Protein AF-A0A9N9BRK1-F1 (afdb_monomer_lite)

Radius of gyration: 41.97 Å; chains: 1; bounding box: 172×89×94 Å

InterPro domains:
  IPR018750 Protein of unknown function DUF2306, membrane [PF10067] (130-247)

Structure (mmCIF, N/CA/C/O backbone):
data_AF-A0A9N9BRK1-F1
#
_entry.id   AF-A0A9N9BRK1-F1
#
loop_
_atom_site.group_PDB
_atom_site.id
_atom_site.type_symbol
_atom_site.label_atom_id
_atom_site.label_alt_id
_atom_site.label_comp_id
_atom_site.label_asym_id
_atom_site.label_entity_id
_atom_site.label_seq_id
_atom_site.pdbx_PDB_ins_code
_atom_site.Cartn_x
_atom_site.Cartn_y
_atom_site.Cartn_z
_atom_site.occupancy
_atom_site.B_iso_or_equiv
_atom_site.auth_seq_id
_atom_site.auth_comp_id
_atom_site.auth_asym_id
_atom_site.auth_atom_id
_atom_site.pdbx_PDB_model_num
ATOM 1 N N . MET A 1 1 ? -76.036 30.691 31.143 1.00 38.94 1 MET A N 1
ATOM 2 C CA . MET A 1 1 ? -76.287 29.245 30.939 1.00 38.94 1 MET A CA 1
ATOM 3 C C . MET A 1 1 ? -75.121 28.494 31.585 1.00 38.94 1 MET A C 1
ATOM 5 O O . MET A 1 1 ? -74.011 28.651 31.108 1.00 38.94 1 MET A O 1
ATOM 9 N N . HIS A 1 2 ? -75.262 28.131 32.869 1.00 32.03 2 HIS A N 1
ATOM 10 C CA . HIS A 1 2 ? -75.402 26.749 33.398 1.00 32.03 2 HIS A CA 1
ATOM 11 C C . HIS A 1 2 ? -74.142 25.872 33.193 1.00 32.03 2 HIS A C 1
ATOM 13 O O . HIS A 1 2 ? -73.777 25.624 32.054 1.00 32.03 2 HIS A O 1
ATOM 19 N N . ASN A 1 3 ? -73.357 25.612 34.262 1.00 31.55 3 ASN A N 1
ATOM 20 C CA . ASN A 1 3 ? -73.309 24.383 35.113 1.00 31.55 3 ASN A CA 1
ATOM 21 C C . ASN A 1 3 ? -72.819 23.130 34.340 1.00 31.55 3 ASN A C 1
ATOM 23 O O . ASN A 1 3 ? -73.255 22.927 33.221 1.00 31.55 3 ASN A O 1
ATOM 27 N N . THR A 1 4 ? -71.936 22.228 34.801 1.00 36.75 4 THR A N 1
ATOM 28 C CA . THR A 1 4 ? -71.639 21.644 36.137 1.00 36.75 4 THR A CA 1
ATOM 29 C C . THR A 1 4 ? -70.351 20.782 35.999 1.00 36.75 4 THR A C 1
ATOM 31 O O . THR A 1 4 ? -70.145 20.192 34.946 1.00 36.75 4 THR A O 1
ATOM 34 N N . VAL A 1 5 ? -69.372 20.836 36.914 1.00 36.28 5 VAL A N 1
ATOM 35 C CA . VAL A 1 5 ? -69.029 19.858 37.991 1.00 36.28 5 VAL A CA 1
ATOM 36 C C . VAL A 1 5 ? -68.853 18.378 37.583 1.00 36.28 5 VAL A C 1
ATOM 38 O O . VAL A 1 5 ? -69.802 17.738 37.148 1.00 36.28 5 VAL A O 1
ATOM 41 N N . GLY A 1 6 ? -67.672 17.810 37.891 1.00 30.72 6 GLY A N 1
ATOM 42 C CA . GLY A 1 6 ? -67.404 16.362 37.930 1.00 30.72 6 GLY A CA 1
ATOM 43 C C . GLY A 1 6 ? -65.988 15.997 38.421 1.00 30.72 6 GLY A C 1
ATOM 44 O O . GLY A 1 6 ? -65.057 15.913 37.631 1.00 30.72 6 GLY A O 1
ATOM 45 N N . LYS A 1 7 ? -65.836 15.798 39.739 1.00 32.91 7 LYS A N 1
ATOM 46 C CA . LYS A 1 7 ? -64.686 15.198 40.465 1.00 32.91 7 LYS A CA 1
ATOM 47 C C . LYS A 1 7 ? -64.557 13.692 40.155 1.00 32.91 7 LYS A C 1
ATOM 49 O O . LYS A 1 7 ? -65.601 13.059 40.062 1.00 32.91 7 LYS A O 1
ATOM 54 N N . SER A 1 8 ? -63.345 13.106 40.190 1.00 30.44 8 SER A N 1
ATOM 55 C CA . SER A 1 8 ? -62.985 11.982 41.100 1.00 30.44 8 SER A CA 1
ATOM 56 C C . SER A 1 8 ? -61.553 11.418 40.893 1.00 30.44 8 SER A C 1
ATOM 58 O O . SER A 1 8 ? -61.202 11.044 39.783 1.00 30.44 8 SER A O 1
ATOM 60 N N . THR A 1 9 ? -60.792 11.383 42.003 1.00 33.59 9 THR A N 1
ATOM 61 C CA . THR A 1 9 ? -59.766 10.426 42.529 1.00 33.59 9 THR A CA 1
ATOM 62 C C . THR A 1 9 ? -58.842 9.618 41.588 1.00 33.59 9 THR A C 1
ATOM 64 O O . THR A 1 9 ? -59.292 8.946 40.673 1.00 33.59 9 THR A O 1
ATOM 67 N N . THR A 1 10 ? -57.507 9.748 41.679 1.00 29.77 10 THR A N 1
ATOM 68 C CA . THR A 1 10 ? -56.525 9.141 42.629 1.00 29.77 10 THR A CA 1
ATOM 69 C C . THR A 1 10 ? -56.418 7.617 42.541 1.00 29.77 10 THR A C 1
ATOM 71 O O . THR A 1 10 ? -57.288 6.956 43.090 1.00 29.77 10 THR A O 1
ATOM 74 N N . ILE A 1 11 ? -55.311 7.085 41.989 1.00 34.56 11 ILE A N 1
ATOM 75 C CA . ILE A 1 11 ? -54.583 5.919 42.540 1.00 34.56 11 ILE A CA 1
ATOM 76 C C . ILE A 1 11 ? -53.078 6.074 42.243 1.00 34.56 11 ILE A C 1
ATOM 78 O O . ILE A 1 11 ? -52.668 6.291 41.102 1.00 34.56 11 ILE A O 1
ATOM 82 N N . ASP A 1 12 ? -52.297 5.979 43.314 1.00 30.19 12 ASP A N 1
ATOM 83 C CA . ASP A 1 12 ? -50.838 5.944 43.417 1.00 30.19 12 ASP A CA 1
ATOM 84 C C . ASP A 1 12 ? -50.199 4.720 42.733 1.00 30.19 12 ASP A C 1
ATOM 86 O O . ASP A 1 12 ? -50.850 3.698 42.526 1.00 30.19 12 ASP A O 1
ATOM 90 N N . GLY A 1 13 ? -48.887 4.754 42.466 1.00 30.61 13 GLY A N 1
ATOM 91 C CA . GLY A 1 13 ? -48.169 3.513 42.152 1.00 30.61 13 GLY A CA 1
ATOM 92 C C . GLY A 1 13 ? -46.772 3.666 41.569 1.00 30.61 13 GLY A C 1
ATOM 93 O O . GLY A 1 13 ? -46.589 3.766 40.364 1.00 30.61 13 GLY A O 1
ATOM 94 N N . VAL A 1 14 ? -45.780 3.638 42.449 1.00 31.70 14 VAL A N 1
ATOM 95 C CA . VAL A 1 14 ? -44.341 3.744 42.199 1.00 31.70 14 VAL A CA 1
ATOM 96 C C . VAL A 1 14 ? -43.748 2.521 41.470 1.00 31.70 14 VAL A C 1
ATOM 98 O O . VAL A 1 14 ? -44.058 1.376 41.771 1.00 31.70 14 VAL A O 1
ATOM 101 N N . ASN A 1 15 ? -42.845 2.826 40.534 1.00 29.27 15 ASN A N 1
ATOM 102 C CA . ASN A 1 15 ? -41.615 2.140 40.101 1.00 29.27 15 ASN A CA 1
ATOM 103 C C . ASN A 1 15 ? -41.213 0.800 40.787 1.00 29.27 15 ASN A C 1
ATOM 105 O O . ASN A 1 15 ? -41.061 0.748 42.003 1.00 29.27 15 ASN A O 1
ATOM 109 N N . THR A 1 16 ? -40.865 -0.236 40.005 1.00 31.83 16 THR A N 1
ATOM 110 C CA . THR A 1 16 ? -39.507 -0.847 39.912 1.00 31.83 16 THR A CA 1
ATOM 111 C C . THR A 1 16 ? -39.511 -2.244 39.259 1.00 31.83 16 THR A C 1
ATOM 113 O O . THR A 1 16 ? -40.272 -3.125 39.625 1.00 31.83 16 THR A O 1
ATOM 116 N N . ASN A 1 17 ? -38.559 -2.426 38.335 1.00 28.89 17 ASN A N 1
ATOM 117 C CA . ASN A 1 17 ? -37.755 -3.620 38.037 1.00 28.89 17 ASN A 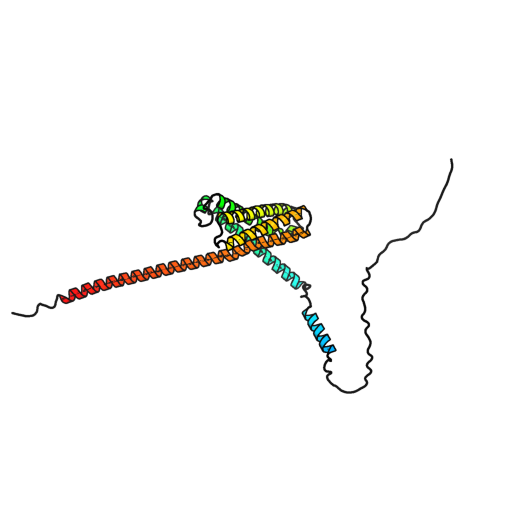CA 1
ATOM 118 C C . ASN A 1 17 ? -38.373 -5.002 37.718 1.00 28.89 17 ASN A C 1
ATOM 120 O O . ASN A 1 17 ? -39.225 -5.552 38.397 1.00 28.89 17 ASN A O 1
ATOM 124 N N . THR A 1 18 ? -37.662 -5.654 36.788 1.00 31.53 18 THR A N 1
ATOM 125 C CA . THR A 1 18 ? -37.564 -7.099 36.512 1.00 31.53 18 THR A CA 1
ATOM 126 C C . THR A 1 18 ? -38.592 -7.717 35.563 1.00 31.53 18 THR A C 1
ATOM 128 O O . THR A 1 18 ? -39.743 -7.958 35.891 1.00 31.53 18 THR A O 1
ATOM 131 N N . THR A 1 19 ? -38.118 -8.129 34.384 1.00 32.88 19 THR A N 1
ATOM 132 C CA . THR A 1 19 ? -38.540 -9.413 33.801 1.00 32.88 19 THR A CA 1
ATOM 133 C C . THR A 1 19 ? -37.433 -9.965 32.912 1.00 32.88 19 THR A C 1
ATOM 135 O O . THR A 1 19 ? -37.216 -9.599 31.759 1.00 32.88 19 THR A O 1
ATOM 138 N N . LYS A 1 20 ? -36.676 -10.843 33.563 1.00 33.84 20 LYS A N 1
ATOM 139 C CA . LYS A 1 20 ? -35.669 -11.762 33.049 1.00 33.84 20 LYS A CA 1
ATOM 140 C C . LYS A 1 20 ? -36.337 -12.656 31.994 1.00 33.84 20 LYS A C 1
ATOM 142 O O . LYS A 1 20 ? -37.367 -13.265 32.263 1.00 33.84 20 LYS A O 1
ATOM 147 N N . LYS A 1 21 ? -35.770 -12.720 30.789 1.00 36.38 21 LYS A N 1
ATOM 148 C CA . LYS A 1 21 ? -36.250 -13.593 29.710 1.00 36.38 21 LYS A CA 1
ATOM 149 C C . LYS A 1 21 ? -35.969 -15.050 30.099 1.00 36.38 21 LYS A C 1
ATOM 151 O O . LYS A 1 21 ? -34.815 -15.437 30.272 1.00 36.38 21 LYS A O 1
ATOM 156 N N . ASN A 1 22 ? -37.040 -15.818 30.275 1.00 31.86 22 ASN A N 1
ATOM 157 C CA . ASN A 1 22 ? -37.045 -17.228 30.651 1.00 31.86 22 ASN A CA 1
ATOM 158 C C . ASN A 1 22 ? -36.377 -18.094 29.572 1.00 31.86 22 ASN A C 1
ATOM 160 O O . ASN A 1 22 ? -36.975 -18.332 28.526 1.00 31.86 22 ASN A O 1
ATOM 164 N N . ASN A 1 23 ? -35.174 -18.607 29.844 1.00 33.34 23 ASN A N 1
ATOM 165 C CA . ASN A 1 23 ? -34.653 -19.791 29.163 1.00 33.34 23 ASN A CA 1
ATOM 166 C C . ASN A 1 23 ? -34.898 -20.993 30.075 1.00 33.34 23 ASN A C 1
ATOM 168 O O . ASN A 1 23 ? -34.307 -21.122 31.144 1.00 33.34 23 ASN A O 1
ATOM 172 N N . LYS A 1 24 ? -35.850 -21.821 29.652 1.00 34.81 24 LYS A N 1
ATOM 173 C CA . LYS A 1 24 ? -36.300 -23.045 30.304 1.00 34.81 24 LYS A CA 1
ATOM 174 C C . LYS A 1 24 ? -35.177 -24.082 30.219 1.00 34.81 24 LYS A C 1
ATOM 176 O O . LYS A 1 24 ? -34.999 -24.718 29.186 1.00 34.81 24 LYS A O 1
ATOM 181 N N . THR A 1 25 ? -34.399 -24.213 31.287 1.00 34.84 25 THR A N 1
ATOM 182 C CA . THR A 1 25 ? -33.432 -25.299 31.465 1.00 34.84 25 THR A CA 1
ATOM 183 C C . THR A 1 25 ? -34.207 -26.610 31.575 1.00 34.84 25 THR A C 1
ATOM 185 O O . THR A 1 25 ? -34.995 -26.799 32.501 1.00 34.84 25 THR A O 1
ATOM 188 N N . ILE A 1 26 ? -34.036 -27.497 30.599 1.00 39.06 26 ILE A N 1
ATOM 189 C CA . ILE A 1 26 ? -34.521 -28.875 30.669 1.00 39.06 26 ILE A CA 1
ATOM 190 C C . ILE A 1 26 ? -33.573 -29.609 31.623 1.00 39.06 26 ILE A C 1
ATOM 192 O O . ILE A 1 26 ? -32.420 -29.848 31.277 1.00 39.06 26 ILE A O 1
ATOM 196 N N . ASN A 1 27 ? -34.036 -29.915 32.835 1.00 31.30 27 ASN A N 1
ATOM 197 C CA . ASN A 1 27 ? -33.345 -30.846 33.727 1.00 31.30 27 ASN A CA 1
ATOM 198 C C . ASN A 1 27 ? -33.443 -32.255 33.123 1.00 31.30 27 ASN A C 1
ATOM 200 O O . ASN A 1 27 ? -34.567 -32.711 32.892 1.00 31.30 27 ASN A O 1
ATOM 204 N N . PRO A 1 28 ? -32.335 -32.982 32.904 1.00 43.09 28 PRO A N 1
ATOM 205 C CA . PRO A 1 28 ? -32.431 -34.412 32.690 1.00 43.09 28 PRO A CA 1
ATOM 206 C C . PRO A 1 28 ? -32.835 -35.064 34.018 1.00 43.09 28 PRO A C 1
ATOM 208 O O . PRO A 1 28 ? -32.213 -34.862 35.061 1.00 43.09 28 PRO A O 1
ATOM 211 N N . ILE A 1 29 ? -33.933 -35.812 33.971 1.00 37.03 29 ILE A N 1
ATOM 212 C CA . ILE A 1 29 ? -34.412 -36.676 35.046 1.00 37.03 29 ILE A CA 1
ATOM 213 C C . ILE A 1 29 ? -33.310 -37.707 35.316 1.00 37.03 29 ILE A C 1
ATOM 215 O O . ILE A 1 29 ? -33.079 -38.599 34.504 1.00 37.03 29 ILE A O 1
ATOM 219 N N . ILE A 1 30 ? -32.610 -37.575 36.444 1.00 42.03 30 ILE A N 1
ATOM 220 C CA . ILE A 1 30 ? -31.707 -38.615 36.939 1.00 42.03 30 ILE A CA 1
ATOM 221 C C . ILE A 1 30 ? -32.595 -39.740 37.473 1.00 42.03 30 ILE A C 1
ATOM 223 O O . ILE A 1 30 ? -33.157 -39.639 38.565 1.00 42.03 30 ILE A O 1
ATOM 227 N N . ALA A 1 31 ? -32.749 -40.805 36.688 1.00 40.09 31 ALA A N 1
ATOM 228 C CA . ALA A 1 31 ? -33.297 -42.061 37.174 1.00 40.09 31 ALA A CA 1
ATOM 229 C C . ALA A 1 31 ? -32.342 -42.617 38.244 1.00 40.09 31 ALA A C 1
ATOM 231 O O . ALA A 1 31 ? -31.230 -43.043 37.937 1.00 40.09 31 ALA A O 1
ATOM 232 N N . ARG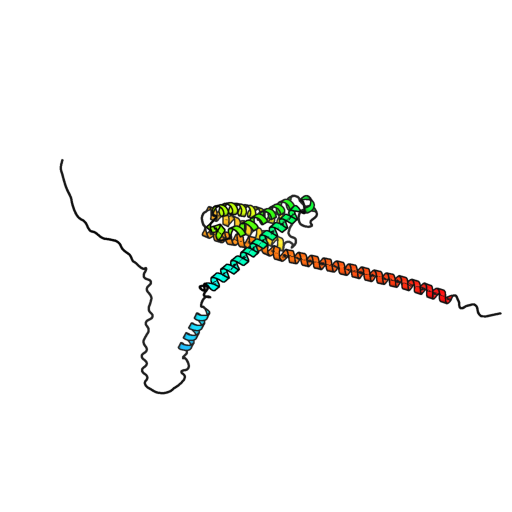 A 1 32 ? -32.754 -42.574 39.518 1.00 37.88 32 ARG A N 1
ATOM 233 C CA . ARG A 1 32 ? -32.070 -43.299 40.595 1.00 37.88 32 ARG A CA 1
ATOM 234 C C . ARG A 1 32 ? -32.284 -44.792 40.365 1.00 37.88 32 ARG A C 1
ATOM 236 O O . ARG A 1 32 ? -33.362 -45.306 40.646 1.00 37.88 32 ARG A O 1
ATOM 243 N N . VAL A 1 33 ? -31.262 -45.480 39.869 1.00 42.47 33 VAL A N 1
ATOM 244 C CA . VAL A 1 33 ? -31.182 -46.938 39.969 1.00 42.47 33 VAL A CA 1
ATOM 245 C C . VAL A 1 33 ? -30.725 -47.245 41.392 1.00 42.47 33 VAL A C 1
ATOM 247 O O . VAL A 1 33 ? -29.593 -46.943 41.763 1.00 42.47 33 VAL A O 1
ATOM 250 N N . ASN A 1 34 ? -31.638 -47.766 42.209 1.00 39.94 34 ASN A N 1
ATOM 251 C CA . ASN A 1 34 ? -31.328 -48.263 43.543 1.00 39.94 34 ASN A CA 1
ATOM 252 C C . ASN A 1 34 ? -30.706 -49.656 43.371 1.00 39.94 34 ASN A C 1
ATOM 254 O O . ASN A 1 34 ? -31.398 -50.578 42.944 1.00 39.94 34 ASN A O 1
ATOM 258 N N . VAL A 1 35 ? -29.403 -49.792 43.622 1.00 46.22 35 VAL A N 1
ATOM 259 C CA . VAL A 1 35 ? -28.729 -51.096 43.671 1.00 46.22 35 VAL A CA 1
ATOM 260 C C . VAL A 1 35 ? -28.397 -51.364 45.127 1.00 46.22 35 VAL A C 1
ATOM 262 O O . VAL A 1 35 ? -27.433 -50.821 45.664 1.00 46.22 35 VAL A O 1
ATOM 265 N N . ASP A 1 36 ? -29.227 -52.176 45.769 1.00 44.00 36 ASP A N 1
ATOM 266 C CA . ASP A 1 36 ? -28.898 -52.763 47.059 1.00 44.00 36 ASP A CA 1
ATOM 267 C C . ASP A 1 36 ? -27.792 -53.797 46.825 1.00 44.00 36 ASP A C 1
ATOM 269 O O . ASP A 1 36 ? -27.966 -54.713 46.024 1.00 44.00 36 ASP A O 1
ATOM 273 N N . HIS A 1 37 ? -26.656 -53.677 47.512 1.00 45.97 37 HIS A N 1
ATOM 274 C CA . HIS A 1 37 ? -25.751 -54.813 47.663 1.00 45.97 37 HIS A CA 1
ATOM 275 C C . HIS A 1 37 ? -24.987 -54.750 48.982 1.00 45.97 37 HIS A C 1
ATOM 277 O O . HIS A 1 37 ? -24.055 -53.971 49.179 1.00 45.97 37 HIS A O 1
ATOM 283 N N . SER A 1 38 ? -25.394 -55.630 49.889 1.00 41.56 38 SER A N 1
ATOM 284 C CA . SER A 1 38 ? -24.591 -56.100 51.006 1.00 41.56 38 SER A CA 1
ATOM 285 C C . SER A 1 38 ? -23.555 -57.129 50.528 1.00 41.56 38 SER A C 1
ATOM 287 O O . SER A 1 38 ? -23.927 -58.116 49.898 1.00 41.56 38 SER A O 1
ATOM 289 N N . LEU A 1 39 ? -22.307 -56.906 50.959 1.00 49.31 39 LEU A N 1
ATOM 290 C CA . LEU A 1 39 ? -21.191 -57.843 51.188 1.00 49.31 39 LEU A CA 1
ATOM 291 C C . LEU A 1 39 ? -20.439 -58.497 50.004 1.00 49.31 39 LEU A C 1
ATOM 293 O O . LEU A 1 39 ? -21.000 -59.224 49.194 1.00 49.31 39 LEU A O 1
ATOM 297 N N . SER A 1 40 ? -19.104 -58.394 50.136 1.00 43.00 40 SER A N 1
ATOM 298 C CA . SER A 1 40 ? -18.041 -59.331 49.724 1.00 43.00 40 SER A CA 1
ATOM 299 C C . SER A 1 40 ? -17.348 -59.118 48.370 1.00 43.00 40 SER A C 1
ATOM 301 O O . SER A 1 40 ? -17.942 -59.305 47.314 1.00 43.00 40 SER A O 1
ATOM 303 N N . GLY A 1 41 ? -16.033 -58.859 48.440 1.00 40.81 41 GLY A N 1
ATOM 304 C CA . GLY A 1 41 ? -15.061 -59.149 47.382 1.00 40.81 41 GLY A CA 1
ATOM 305 C C . GLY A 1 41 ? -14.416 -57.924 46.733 1.00 40.81 41 GLY A C 1
ATOM 306 O O . GLY A 1 41 ? -15.032 -57.267 45.900 1.00 40.81 41 GLY A O 1
ATOM 307 N N . ASP A 1 42 ? -13.144 -57.671 47.052 1.00 52.31 42 ASP A N 1
ATOM 308 C CA . ASP A 1 42 ? -12.269 -56.785 46.278 1.00 52.31 42 ASP A CA 1
ATOM 309 C C . ASP A 1 42 ? -12.033 -57.388 44.883 1.00 52.31 42 ASP A C 1
ATOM 311 O O . ASP A 1 42 ? -11.132 -58.202 44.670 1.00 52.31 42 ASP A O 1
ATOM 315 N N . VAL A 1 43 ? -12.868 -57.002 43.919 1.00 54.47 43 VAL A N 1
ATOM 316 C CA . VAL A 1 43 ? -12.660 -57.255 42.490 1.00 54.47 43 VAL A CA 1
ATOM 317 C C . VAL A 1 43 ? -12.483 -55.895 41.820 1.00 54.47 43 VAL A C 1
ATOM 319 O O . VAL A 1 43 ? -13.382 -55.058 41.936 1.00 54.47 43 VAL A O 1
ATOM 322 N N . PRO A 1 44 ? -11.370 -55.626 41.112 1.00 51.72 44 PRO A N 1
ATOM 323 C CA . PRO A 1 44 ? -11.257 -54.401 40.337 1.00 51.72 44 PRO A CA 1
ATOM 324 C C . PRO A 1 44 ? -12.295 -54.473 39.215 1.00 51.72 44 PRO A C 1
ATOM 326 O O . PRO A 1 44 ? -12.151 -55.240 38.263 1.00 51.72 44 PRO A O 1
ATOM 329 N N . SER A 1 45 ? -13.385 -53.718 39.359 1.00 62.34 45 SER A N 1
ATOM 330 C CA . SER A 1 45 ? -14.442 -53.644 38.359 1.00 62.34 45 SER A CA 1
ATOM 331 C C . SER A 1 45 ? -13.839 -53.135 37.054 1.00 62.34 45 SER A C 1
ATOM 333 O O . SER A 1 45 ? -13.429 -51.975 36.965 1.00 62.34 45 SER A O 1
ATOM 335 N N . THR A 1 46 ? -13.762 -54.002 36.045 1.00 62.56 46 THR A N 1
ATOM 336 C CA . THR A 1 46 ? -13.449 -53.574 34.685 1.00 62.56 46 THR A CA 1
ATOM 337 C C . THR A 1 46 ? -14.540 -52.591 34.254 1.00 62.56 46 THR A C 1
ATOM 339 O O . THR A 1 46 ? -15.727 -52.899 34.404 1.00 62.56 46 THR A O 1
ATOM 342 N N . PRO A 1 47 ? -14.180 -51.377 33.799 1.00 66.19 47 PRO A N 1
ATOM 343 C CA . PRO A 1 47 ? -15.173 -50.378 33.441 1.00 66.19 47 PRO A CA 1
ATOM 344 C C . PRO A 1 47 ? -16.059 -50.937 32.330 1.00 66.19 47 PRO A C 1
ATOM 346 O O . PRO A 1 47 ? -15.576 -51.408 31.299 1.00 66.19 47 PRO A O 1
ATOM 349 N N . ASN A 1 48 ? -17.370 -50.925 32.564 1.00 78.31 48 ASN A N 1
ATOM 350 C CA . ASN A 1 48 ? -18.330 -51.395 31.575 1.00 78.31 48 ASN A CA 1
ATOM 351 C C . ASN A 1 48 ? -18.320 -50.475 30.339 1.00 78.31 48 ASN A C 1
ATOM 353 O O . ASN A 1 48 ? -17.826 -49.346 30.377 1.00 78.31 48 ASN A O 1
ATOM 357 N N . THR A 1 49 ? -18.872 -50.950 29.222 1.00 73.69 49 THR A N 1
ATOM 358 C CA . THR A 1 49 ? -18.857 -50.236 27.931 1.00 73.69 49 THR A CA 1
ATOM 359 C C . THR A 1 49 ? -19.385 -48.802 28.039 1.00 73.69 49 THR A C 1
ATOM 361 O O . THR A 1 49 ? -18.879 -47.908 27.369 1.00 73.69 49 THR A O 1
ATOM 364 N N . PHE A 1 50 ? -20.348 -48.564 28.931 1.00 76.50 50 PHE A N 1
ATOM 365 C CA . PHE A 1 50 ? -20.893 -47.237 29.194 1.00 76.50 50 PHE A CA 1
ATOM 366 C C . PHE A 1 50 ? -19.883 -46.309 29.883 1.00 76.50 50 PHE A C 1
ATOM 368 O O . PHE A 1 50 ? -19.734 -45.162 29.472 1.00 76.50 50 PHE A O 1
ATOM 375 N N . GLN A 1 51 ? -19.141 -46.799 30.880 1.00 77.75 51 GLN A N 1
ATOM 376 C CA . GLN A 1 51 ? -18.073 -46.027 31.523 1.00 77.75 51 GLN A CA 1
ATOM 377 C C . GLN A 1 51 ? -16.930 -45.715 30.559 1.00 77.75 51 GLN A C 1
ATOM 379 O O . GLN A 1 51 ? -16.438 -44.591 30.548 1.00 77.75 51 GLN A O 1
ATOM 384 N N . LEU A 1 52 ? -16.547 -46.666 29.705 1.00 76.94 52 LEU A N 1
ATOM 385 C CA . LEU A 1 52 ? -15.548 -46.418 28.663 1.00 76.94 52 LEU A CA 1
ATOM 386 C C . LEU A 1 52 ? -16.019 -45.364 27.654 1.00 76.94 52 LEU A C 1
ATOM 388 O O . LEU A 1 52 ? -15.225 -44.534 27.221 1.00 76.94 52 LEU A O 1
ATOM 392 N N . GLN A 1 53 ? -17.307 -45.361 27.311 1.00 79.31 53 GLN A N 1
ATOM 393 C CA . GLN A 1 53 ? -17.878 -44.374 26.401 1.00 79.31 53 GLN A CA 1
ATOM 394 C C . GLN A 1 53 ? -17.978 -42.983 27.038 1.00 79.31 53 GLN A C 1
ATOM 396 O O . GLN A 1 53 ? -17.663 -42.000 26.376 1.00 79.31 53 GLN A O 1
ATOM 401 N N . LEU A 1 54 ? -18.318 -42.895 28.327 1.00 82.19 54 LEU A N 1
ATOM 402 C CA . LEU A 1 54 ? -18.338 -41.629 29.065 1.00 82.19 54 LEU A CA 1
ATOM 403 C C . LEU A 1 54 ? -16.927 -41.036 29.212 1.00 82.19 54 LEU A C 1
ATOM 405 O O . LEU A 1 54 ? -16.738 -39.840 29.013 1.00 82.19 54 LEU A O 1
ATOM 409 N N . LEU A 1 55 ? -15.931 -41.882 29.501 1.00 80.88 55 LEU A N 1
ATOM 410 C CA . LEU A 1 55 ? -14.521 -41.483 29.567 1.00 80.88 55 LEU A CA 1
ATOM 411 C C . LEU A 1 55 ? -13.998 -41.039 28.195 1.00 80.88 55 LEU A C 1
ATOM 413 O O . LEU A 1 55 ? -13.295 -40.035 28.103 1.00 80.88 55 LEU A O 1
ATOM 417 N N . ALA A 1 56 ? -14.381 -41.739 27.122 1.00 78.12 56 ALA A N 1
ATOM 418 C CA . ALA A 1 56 ? -14.045 -41.341 25.758 1.00 78.12 56 ALA A CA 1
ATOM 419 C C . ALA A 1 56 ? -14.720 -40.013 25.368 1.00 78.12 56 ALA A C 1
ATOM 421 O O . ALA A 1 56 ? -14.096 -39.176 24.717 1.00 78.12 56 ALA A O 1
ATOM 422 N N . GLU A 1 57 ? -15.970 -39.784 25.778 1.00 78.25 57 GLU A N 1
ATOM 423 C CA . GLU A 1 57 ? -16.672 -38.518 25.551 1.00 78.25 57 GLU A CA 1
ATOM 424 C C . GLU A 1 57 ? -16.048 -37.361 26.344 1.00 78.25 57 GLU A C 1
ATOM 426 O O . GLU A 1 57 ? -15.832 -36.296 25.762 1.00 78.25 57 GLU A O 1
ATOM 431 N N . GLU A 1 58 ? -15.665 -37.564 27.611 1.00 78.00 58 GLU A N 1
ATOM 432 C CA . GLU A 1 58 ? -14.922 -36.567 28.396 1.00 78.00 58 GLU A CA 1
ATOM 433 C C . GLU A 1 58 ? -13.550 -36.256 27.791 1.00 78.00 58 GLU A C 1
ATOM 435 O O . GLU A 1 58 ? -13.153 -35.089 27.741 1.00 78.00 58 GLU A O 1
ATOM 440 N N . GLU A 1 59 ? -12.825 -37.259 27.293 1.00 73.94 59 GLU A N 1
ATOM 441 C CA . GLU A 1 59 ? -11.525 -37.055 26.649 1.00 73.94 59 GLU A CA 1
ATOM 442 C C . GLU A 1 59 ? -11.673 -36.280 25.327 1.00 73.94 59 GLU A C 1
ATOM 444 O O . GLU A 1 59 ? -10.919 -35.337 25.051 1.00 73.94 59 GLU A O 1
ATOM 449 N N . ILE A 1 60 ? -12.695 -36.610 24.529 1.00 71.81 60 ILE A N 1
ATOM 450 C CA . ILE A 1 60 ? -13.035 -35.884 23.299 1.00 71.81 60 ILE A CA 1
ATOM 451 C C . ILE A 1 60 ? -13.444 -34.442 23.618 1.00 71.81 60 ILE A C 1
ATOM 453 O O . ILE A 1 60 ? -13.048 -33.521 22.893 1.00 71.81 60 ILE A O 1
ATOM 457 N N . GLU A 1 61 ? -14.208 -34.215 24.686 1.00 67.56 61 GLU A N 1
ATOM 458 C CA . GLU A 1 61 ? -14.622 -32.871 25.082 1.00 67.56 61 GLU A CA 1
ATOM 459 C C . GLU A 1 61 ? -13.452 -32.063 25.660 1.00 67.56 61 GLU A C 1
ATOM 461 O O . GLU A 1 61 ? -13.269 -30.896 25.302 1.00 67.56 61 GLU A O 1
ATOM 466 N N . HIS A 1 62 ? -12.579 -32.690 26.457 1.00 65.25 62 HIS A N 1
ATOM 467 C CA . HIS A 1 62 ? -11.342 -32.084 26.946 1.00 65.25 62 HIS A CA 1
ATOM 468 C C . HIS A 1 62 ? -10.431 -31.664 25.785 1.00 65.25 62 HIS A C 1
ATOM 470 O O . HIS A 1 62 ? -9.899 -30.547 25.797 1.00 65.25 62 HIS A O 1
ATOM 476 N N . LYS A 1 63 ? -10.295 -32.501 24.754 1.00 61.31 63 LYS A N 1
ATOM 477 C CA . LYS A 1 63 ? -9.499 -32.199 23.554 1.00 61.31 63 LYS A CA 1
ATOM 478 C C . LYS A 1 63 ? -10.128 -31.111 22.674 1.00 61.31 63 LYS A C 1
ATOM 480 O O . LYS A 1 63 ? -9.414 -30.431 21.939 1.00 61.31 63 LYS A O 1
ATOM 485 N N . LYS A 1 64 ? -11.448 -30.915 22.768 1.00 60.16 64 LYS A N 1
ATOM 486 C CA . LYS A 1 64 ? -12.197 -29.842 22.090 1.00 60.16 64 LYS A CA 1
ATOM 487 C C . LYS A 1 64 ? -12.261 -28.534 22.875 1.00 60.16 64 LYS A C 1
ATOM 489 O O . LYS A 1 64 ? -12.790 -27.561 22.332 1.00 60.16 64 LYS A O 1
ATOM 494 N N . ARG A 1 65 ? -11.737 -28.466 24.108 1.00 60.12 65 ARG A N 1
ATOM 495 C CA . ARG A 1 65 ? -11.733 -27.211 24.872 1.00 60.12 65 ARG A CA 1
ATOM 496 C C . ARG A 1 65 ? -10.966 -26.157 24.068 1.00 60.12 65 ARG A C 1
ATOM 498 O O . ARG A 1 65 ? -9.774 -26.343 23.815 1.00 60.12 65 ARG A O 1
ATOM 505 N N . PRO A 1 66 ? -11.621 -25.066 23.634 1.00 62.84 66 PRO A N 1
ATOM 506 C CA . PRO A 1 66 ? -10.931 -24.008 22.920 1.00 62.84 66 PRO A CA 1
ATOM 507 C C . PRO A 1 66 ? -9.808 -23.484 23.815 1.00 62.84 66 PRO A C 1
ATOM 509 O O . PRO A 1 66 ? -10.001 -23.334 25.023 1.00 62.84 66 PRO A O 1
ATOM 512 N N . ILE A 1 67 ? -8.635 -23.228 23.228 1.00 63.06 67 ILE A N 1
ATOM 513 C CA . ILE A 1 67 ? -7.495 -22.619 23.924 1.00 63.06 67 ILE A CA 1
ATOM 514 C C . ILE A 1 67 ? -8.032 -21.436 24.731 1.00 63.06 67 ILE A C 1
ATOM 516 O O . ILE A 1 67 ? -8.624 -20.514 24.166 1.00 63.06 67 ILE A O 1
ATOM 520 N N . ASN A 1 68 ? -7.884 -21.478 26.054 1.00 61.94 68 ASN A N 1
ATOM 521 C CA . ASN A 1 68 ? -8.463 -20.458 26.910 1.00 61.94 68 ASN A CA 1
ATOM 522 C C . ASN A 1 68 ? -7.603 -19.183 26.857 1.00 61.94 68 ASN A C 1
ATOM 524 O O . ASN A 1 68 ? -6.697 -18.979 27.664 1.00 61.94 68 ASN A O 1
ATOM 528 N N . ILE A 1 69 ? -7.891 -18.312 25.884 1.00 61.28 69 ILE A N 1
ATOM 529 C CA . ILE A 1 69 ? -7.231 -17.007 25.684 1.00 61.28 69 ILE A CA 1
ATOM 530 C C . ILE A 1 69 ? -7.570 -16.026 26.837 1.00 61.28 69 ILE A C 1
ATOM 532 O O . ILE A 1 69 ? -7.088 -14.895 26.859 1.00 61.28 69 ILE A O 1
ATOM 536 N N . SER A 1 70 ? -8.374 -16.428 27.834 1.00 65.94 70 SER A N 1
ATOM 537 C CA . SER A 1 70 ? -8.758 -15.568 28.960 1.00 65.94 70 SER A CA 1
ATOM 538 C C . SER A 1 70 ? -7.615 -15.248 29.927 1.00 65.94 70 SER A C 1
ATOM 540 O O . SER A 1 70 ? -7.800 -14.390 30.793 1.00 65.94 70 SER A O 1
ATOM 542 N N . SER A 1 71 ? -6.454 -15.912 29.831 1.00 78.88 71 SER A N 1
ATOM 543 C CA . SER A 1 71 ? -5.348 -15.604 30.738 1.00 78.88 71 SER A CA 1
ATOM 544 C C . SER A 1 71 ? -4.796 -14.195 30.441 1.00 78.88 71 SER A C 1
ATOM 546 O O . SER A 1 71 ? -4.493 -13.862 29.287 1.00 78.88 71 SER A O 1
ATOM 548 N N . PRO A 1 72 ? -4.658 -13.325 31.462 1.00 82.81 72 PRO A N 1
ATOM 549 C CA . PRO A 1 72 ? -4.189 -11.951 31.265 1.00 82.81 72 PRO A CA 1
ATOM 550 C C . PRO A 1 72 ? -2.764 -11.910 30.691 1.00 82.81 72 PRO A C 1
ATOM 552 O O . PRO A 1 72 ? -2.407 -10.973 29.973 1.00 82.81 72 PRO A O 1
ATOM 555 N N . ILE A 1 73 ? -1.977 -12.959 30.948 1.00 85.75 73 ILE A N 1
ATOM 556 C CA . ILE A 1 73 ? -0.614 -13.135 30.442 1.00 85.75 73 ILE A CA 1
ATOM 557 C C . ILE A 1 73 ? -0.628 -13.409 28.934 1.00 85.75 73 ILE A C 1
ATOM 559 O O . ILE A 1 73 ? 0.023 -12.677 28.189 1.00 85.75 73 ILE A O 1
ATOM 563 N N . ILE A 1 74 ? -1.409 -14.390 28.457 1.00 85.81 74 ILE A N 1
ATOM 564 C CA . ILE A 1 74 ? -1.499 -14.712 27.019 1.00 85.81 74 ILE A CA 1
ATOM 565 C C . ILE A 1 74 ? -1.994 -13.492 26.242 1.00 85.81 74 ILE A C 1
ATOM 567 O O . ILE A 1 74 ? -1.417 -13.133 25.217 1.00 85.81 74 ILE A O 1
ATOM 571 N N . ARG A 1 75 ? -3.009 -12.790 26.758 1.00 84.94 75 ARG A N 1
ATOM 572 C CA . ARG A 1 75 ? -3.504 -11.556 26.137 1.00 84.94 75 ARG A CA 1
ATOM 573 C C . ARG A 1 75 ? -2.419 -10.480 26.033 1.00 84.94 75 ARG A C 1
ATOM 575 O O . ARG A 1 75 ? -2.305 -9.839 24.991 1.00 84.94 75 ARG A O 1
ATOM 582 N N . SER A 1 76 ? -1.631 -10.282 27.088 1.00 85.56 76 SER A N 1
ATOM 583 C CA . SER A 1 76 ? -0.554 -9.284 27.097 1.00 85.56 76 SER A CA 1
ATOM 584 C C . SER A 1 76 ? 0.541 -9.638 26.090 1.00 85.56 76 SER A C 1
ATOM 586 O O . SER A 1 76 ? 0.941 -8.786 25.299 1.00 85.56 76 SER A O 1
ATOM 588 N N . LEU A 1 77 ? 0.951 -10.907 26.033 1.00 88.88 77 LEU A N 1
ATOM 589 C CA . LEU A 1 77 ? 1.930 -11.399 25.058 1.00 88.88 77 LEU A CA 1
ATOM 590 C C . LEU A 1 77 ? 1.437 -11.262 23.607 1.00 88.88 77 LEU A C 1
ATOM 592 O O . LEU A 1 77 ? 2.195 -10.839 22.732 1.00 88.88 77 LEU A O 1
ATOM 596 N N . LEU A 1 78 ? 0.160 -11.551 23.340 1.00 88.31 78 LEU A N 1
ATOM 597 C CA . LEU A 1 78 ? -0.443 -11.365 22.014 1.00 88.31 78 LEU A CA 1
ATOM 598 C C . LEU A 1 78 ? -0.470 -9.890 21.591 1.00 88.31 78 LEU A C 1
ATOM 600 O O . LEU A 1 78 ? -0.192 -9.570 20.438 1.00 88.31 78 LEU A O 1
ATOM 604 N N . LEU A 1 79 ? -0.767 -8.974 22.514 1.00 86.62 79 LEU A N 1
ATOM 605 C CA . LEU A 1 79 ? -0.751 -7.539 22.219 1.00 86.62 79 LEU A CA 1
ATOM 606 C C . LEU A 1 79 ? 0.669 -7.021 21.969 1.00 86.62 79 LEU A C 1
ATOM 608 O O . LEU A 1 79 ? 0.869 -6.244 21.036 1.00 86.62 79 LEU A O 1
ATOM 612 N N . ILE A 1 80 ? 1.647 -7.467 22.763 1.00 87.50 80 ILE A N 1
ATOM 613 C CA . ILE A 1 80 ? 3.059 -7.092 22.596 1.00 87.50 80 ILE A CA 1
ATOM 614 C C . ILE A 1 80 ? 3.593 -7.602 21.255 1.00 87.50 80 ILE A C 1
ATOM 616 O O . ILE A 1 80 ? 4.176 -6.829 20.498 1.00 87.50 80 ILE A O 1
ATOM 620 N N . SER A 1 81 ? 3.356 -8.875 20.928 1.00 87.69 81 SER A N 1
ATOM 621 C CA . SER A 1 81 ? 3.791 -9.458 19.651 1.00 87.69 81 SER A CA 1
ATOM 622 C C . SER A 1 81 ? 3.127 -8.779 18.450 1.00 87.69 81 SER A C 1
ATOM 624 O O . SER A 1 81 ? 3.818 -8.431 17.493 1.00 87.69 81 SER A O 1
ATOM 626 N N . ALA A 1 82 ? 1.822 -8.496 18.515 1.00 85.88 82 ALA A N 1
ATOM 627 C CA . ALA A 1 82 ? 1.122 -7.746 17.474 1.00 85.88 82 ALA A CA 1
ATOM 628 C C . ALA A 1 82 ? 1.678 -6.323 17.313 1.00 85.88 82 ALA A C 1
ATOM 630 O O . ALA A 1 82 ? 1.870 -5.862 16.189 1.00 85.88 82 ALA A O 1
ATOM 631 N N . TYR A 1 83 ? 1.969 -5.634 18.421 1.00 86.75 83 TYR A N 1
ATOM 632 C CA . TYR A 1 83 ? 2.574 -4.304 18.393 1.00 86.75 83 TYR A CA 1
ATOM 633 C C . TYR A 1 83 ? 3.969 -4.330 17.760 1.00 86.75 83 TYR A C 1
ATOM 635 O O . TYR A 1 83 ? 4.246 -3.538 16.862 1.00 86.75 83 TYR A O 1
ATOM 643 N N . PHE A 1 84 ? 4.822 -5.268 18.175 1.00 87.62 84 PHE A N 1
ATOM 644 C CA . PHE A 1 84 ? 6.172 -5.432 17.637 1.00 87.62 84 PHE A CA 1
ATOM 645 C C . PHE A 1 84 ? 6.155 -5.728 16.133 1.00 87.62 84 PHE A C 1
ATOM 647 O O . PHE A 1 84 ? 6.849 -5.067 15.359 1.00 87.62 84 PHE A O 1
ATOM 654 N N . PHE A 1 85 ? 5.290 -6.650 15.704 1.00 85.81 85 PHE A N 1
ATOM 655 C CA . PHE A 1 85 ? 5.055 -6.934 14.290 1.00 85.81 85 PHE A CA 1
ATOM 656 C C . PHE A 1 85 ? 4.630 -5.676 13.518 1.00 85.81 85 PHE A C 1
ATOM 658 O O . PHE A 1 85 ? 5.136 -5.406 12.428 1.00 85.81 85 PHE A O 1
ATOM 665 N N . TRP A 1 86 ? 3.745 -4.865 14.102 1.00 86.25 86 TRP A N 1
ATOM 666 C CA . TRP A 1 86 ? 3.283 -3.628 13.476 1.00 86.25 86 TRP A CA 1
ATOM 667 C C . TRP A 1 86 ? 4.386 -2.576 13.342 1.00 86.25 86 TRP A C 1
ATOM 669 O O . TRP A 1 86 ? 4.509 -1.952 12.288 1.00 86.25 86 TRP A O 1
ATOM 679 N N . VAL A 1 87 ? 5.228 -2.420 14.367 1.00 86.06 87 VAL A N 1
ATOM 680 C CA . VAL A 1 87 ? 6.401 -1.533 14.327 1.00 86.06 87 VAL A CA 1
ATOM 681 C C . VAL A 1 87 ? 7.368 -1.967 13.226 1.00 86.06 87 VAL A C 1
ATOM 683 O O . VAL A 1 87 ? 7.803 -1.126 12.441 1.00 86.06 87 VAL A O 1
ATOM 686 N N . ILE A 1 88 ? 7.650 -3.267 13.108 1.00 85.94 88 ILE A N 1
ATOM 687 C CA . ILE A 1 88 ? 8.508 -3.798 12.040 1.00 85.94 88 ILE A CA 1
ATOM 688 C C . ILE A 1 88 ? 7.942 -3.459 10.660 1.00 85.94 88 ILE A C 1
ATOM 690 O O . ILE A 1 88 ? 8.680 -2.970 9.806 1.00 85.94 88 ILE A O 1
ATOM 694 N N . LEU A 1 89 ? 6.643 -3.664 10.432 1.00 82.69 89 LEU A N 1
ATOM 695 C CA . LEU A 1 89 ? 6.023 -3.344 9.144 1.00 82.69 89 LEU A CA 1
ATOM 696 C C . LEU A 1 89 ? 6.090 -1.851 8.808 1.00 82.69 89 LEU A C 1
ATOM 698 O O . LEU A 1 89 ? 6.360 -1.499 7.659 1.00 82.69 89 LEU A O 1
ATOM 702 N N . VAL A 1 90 ? 5.891 -0.976 9.796 1.00 83.75 90 VAL A N 1
ATOM 703 C CA . VAL A 1 90 ? 6.044 0.476 9.617 1.00 83.75 90 VAL A CA 1
ATOM 704 C C . VAL A 1 90 ? 7.487 0.824 9.253 1.00 83.75 90 VAL A C 1
ATOM 706 O O . VAL A 1 90 ? 7.708 1.556 8.290 1.00 83.75 90 VAL A O 1
ATOM 709 N N . LEU A 1 91 ? 8.473 0.283 9.974 1.00 85.50 91 LEU A N 1
ATOM 710 C CA . LEU A 1 91 ? 9.891 0.548 9.715 1.00 85.50 91 LEU A CA 1
ATOM 711 C C . LEU A 1 91 ? 10.326 0.036 8.340 1.00 85.50 91 LEU A C 1
ATOM 713 O O . LEU A 1 91 ? 10.981 0.767 7.598 1.00 85.50 91 LEU A O 1
ATOM 717 N N . LEU A 1 92 ? 9.914 -1.175 7.964 1.00 81.94 92 LEU A N 1
ATOM 718 C CA . LEU A 1 92 ? 10.159 -1.731 6.633 1.00 81.94 92 LEU A CA 1
ATOM 719 C C . LEU A 1 92 ? 9.496 -0.882 5.544 1.00 81.94 92 LEU A C 1
ATOM 721 O O . LEU A 1 92 ? 10.121 -0.581 4.528 1.00 81.94 92 LEU A O 1
ATOM 725 N N . GLY A 1 93 ? 8.252 -0.449 5.760 1.00 80.69 93 GLY A N 1
ATOM 726 C CA . GLY A 1 93 ? 7.527 0.390 4.814 1.00 80.69 93 GLY A CA 1
ATOM 727 C C . GLY A 1 93 ? 8.157 1.775 4.635 1.00 80.69 93 GLY A C 1
ATOM 728 O O . GLY A 1 93 ? 8.304 2.245 3.501 1.00 80.69 93 GLY A O 1
ATOM 729 N N . LEU A 1 94 ? 8.593 2.406 5.726 1.00 84.62 94 LEU A N 1
ATOM 730 C CA . LEU A 1 94 ? 9.318 3.678 5.695 1.00 84.62 94 LEU A CA 1
ATOM 731 C C . LEU A 1 94 ? 10.690 3.517 5.038 1.00 84.62 94 LEU A C 1
ATOM 733 O O . LEU A 1 94 ? 11.018 4.285 4.136 1.00 84.62 94 LEU A O 1
ATOM 737 N N . GLY A 1 95 ? 11.456 2.493 5.419 1.00 82.44 95 GLY A N 1
ATOM 738 C CA . GLY A 1 95 ? 12.761 2.191 4.832 1.00 82.44 95 GLY A CA 1
ATOM 739 C C . GLY A 1 95 ? 12.674 1.944 3.326 1.00 82.44 95 GLY A C 1
ATOM 740 O O . GLY A 1 95 ? 13.442 2.523 2.558 1.00 82.44 95 GLY A O 1
ATOM 741 N N . PHE A 1 96 ? 11.679 1.171 2.883 1.00 78.75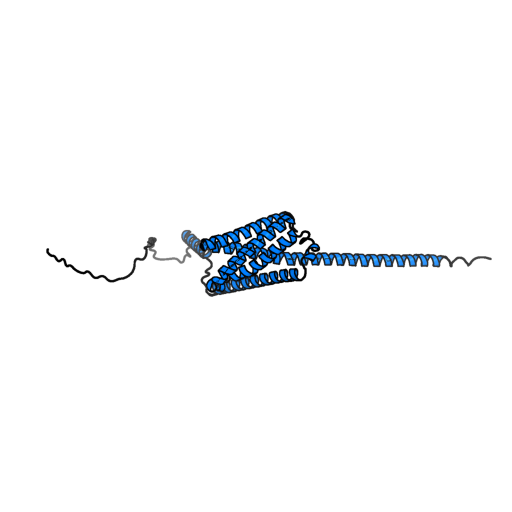 96 PHE A N 1
ATOM 742 C CA . PHE A 1 96 ? 11.420 0.951 1.461 1.00 78.75 96 PHE A CA 1
ATOM 743 C C . PHE A 1 96 ? 11.037 2.251 0.738 1.00 78.75 96 PHE A C 1
ATOM 745 O O . PHE A 1 96 ? 11.566 2.546 -0.331 1.00 78.75 96 PHE A O 1
ATOM 752 N N . SER A 1 97 ? 10.175 3.073 1.339 1.00 82.31 97 SER A N 1
ATOM 753 C CA . SER A 1 97 ? 9.798 4.377 0.775 1.00 82.31 97 SER A CA 1
ATOM 754 C C . SER A 1 97 ? 11.010 5.299 0.611 1.00 82.31 97 SER A C 1
ATOM 756 O O . SER A 1 97 ? 11.206 5.873 -0.459 1.00 82.31 97 SER A O 1
ATOM 758 N N . LEU A 1 98 ? 11.866 5.390 1.634 1.00 84.19 98 LEU A N 1
ATOM 759 C CA . LEU A 1 98 ? 13.100 6.180 1.601 1.00 84.19 98 LEU A CA 1
ATOM 760 C C . LEU A 1 98 ? 14.087 5.663 0.551 1.00 84.19 98 LEU A C 1
ATOM 762 O O . LEU A 1 98 ? 14.710 6.462 -0.147 1.00 84.19 98 LEU A O 1
ATOM 766 N N . TYR A 1 99 ? 14.202 4.343 0.396 1.00 79.69 99 TYR A N 1
ATOM 767 C CA . TYR A 1 99 ? 15.016 3.729 -0.651 1.00 79.69 99 TYR A CA 1
ATOM 768 C C . TYR A 1 99 ? 14.557 4.154 -2.055 1.00 79.69 99 TYR A C 1
ATOM 770 O O . TYR A 1 99 ? 15.385 4.579 -2.866 1.00 79.69 99 TYR A O 1
ATOM 778 N N . ILE A 1 100 ? 13.248 4.101 -2.331 1.00 75.62 100 ILE A N 1
ATOM 779 C CA . ILE A 1 100 ? 12.682 4.520 -3.624 1.00 75.62 100 ILE A CA 1
ATOM 780 C C . ILE A 1 100 ? 12.880 6.023 -3.850 1.00 75.62 100 ILE A C 1
ATOM 782 O O . ILE A 1 100 ? 13.309 6.420 -4.933 1.00 75.62 100 ILE A O 1
ATOM 786 N N . ILE A 1 101 ? 12.648 6.855 -2.830 1.00 79.00 101 ILE A N 1
ATOM 787 C CA . ILE A 1 101 ? 12.879 8.308 -2.901 1.00 79.00 101 ILE A CA 1
ATOM 788 C C . ILE A 1 101 ? 14.351 8.606 -3.208 1.00 79.00 101 ILE A C 1
ATOM 790 O O . ILE A 1 101 ? 14.640 9.372 -4.124 1.00 79.00 101 ILE A O 1
ATOM 794 N N . LYS A 1 102 ? 15.295 7.967 -2.505 1.00 79.19 102 LYS A N 1
ATOM 795 C CA . LYS A 1 102 ? 16.734 8.138 -2.757 1.00 79.19 102 LYS A CA 1
ATOM 796 C C . LYS A 1 102 ? 17.095 7.736 -4.186 1.00 79.19 102 LYS A C 1
ATOM 798 O O . LYS A 1 102 ? 17.769 8.493 -4.876 1.00 79.19 102 LYS A O 1
ATOM 803 N N . LYS A 1 103 ? 16.614 6.582 -4.661 1.00 70.75 103 LYS A N 1
ATOM 804 C CA . LYS A 1 103 ? 16.803 6.137 -6.054 1.00 70.75 103 LYS A CA 1
ATOM 805 C C . LYS A 1 103 ? 16.282 7.173 -7.054 1.00 70.75 103 LYS A C 1
ATOM 807 O O . LYS A 1 103 ? 16.993 7.465 -8.013 1.00 70.75 103 LYS A O 1
ATOM 812 N N . PHE A 1 104 ? 15.101 7.738 -6.799 1.00 67.38 104 PHE A N 1
ATOM 813 C CA . PHE A 1 104 ? 14.470 8.762 -7.635 1.00 67.38 104 PHE A CA 1
ATOM 814 C C . PHE A 1 104 ? 15.278 10.067 -7.667 1.00 67.38 104 PHE A C 1
ATOM 816 O O . PHE A 1 104 ? 15.529 10.601 -8.742 1.00 67.38 104 PHE A O 1
ATOM 823 N N . LEU A 1 105 ? 15.733 10.564 -6.511 1.00 71.12 105 LEU A N 1
ATOM 824 C CA . LEU A 1 105 ? 16.538 11.790 -6.434 1.00 71.12 105 LEU A CA 1
ATOM 825 C C . LEU A 1 105 ? 17.932 11.609 -7.051 1.00 71.12 105 LEU A C 1
ATOM 827 O O . LEU A 1 105 ? 18.436 12.516 -7.706 1.00 71.12 105 LEU A O 1
ATOM 831 N N . SER A 1 106 ? 18.564 10.448 -6.857 1.00 69.00 106 SER A N 1
ATOM 832 C CA . SER A 1 106 ? 19.915 10.177 -7.367 1.00 69.00 106 SER A CA 1
ATOM 833 C C . SER A 1 106 ? 19.957 9.850 -8.866 1.00 69.00 106 SER A C 1
ATOM 835 O O . SER A 1 106 ? 21.020 9.953 -9.474 1.00 69.00 106 SER A O 1
ATOM 837 N N . HIS A 1 107 ? 18.832 9.464 -9.475 1.00 63.25 107 HIS A N 1
ATOM 838 C CA . HIS A 1 107 ? 18.730 9.185 -10.910 1.00 63.25 107 HIS A CA 1
ATOM 839 C C . HIS A 1 107 ? 17.679 10.117 -11.522 1.00 63.25 107 HIS A C 1
ATOM 841 O O . HIS A 1 107 ? 16.502 9.764 -11.527 1.00 63.25 107 HIS A O 1
ATOM 847 N N . PRO A 1 108 ? 18.055 11.302 -12.034 1.00 60.69 108 PRO A N 1
ATOM 848 C CA . PRO A 1 108 ? 17.096 12.223 -12.637 1.00 60.69 108 PRO A CA 1
ATOM 849 C C . PRO A 1 108 ? 16.390 11.590 -13.848 1.00 60.69 108 PRO A C 1
ATOM 851 O O . PRO A 1 108 ? 16.967 10.750 -14.540 1.00 60.69 108 PRO A O 1
ATOM 854 N N . TYR A 1 109 ? 15.148 12.013 -14.114 1.00 53.44 109 TYR A N 1
ATOM 855 C CA . TYR A 1 109 ? 14.205 11.361 -15.044 1.00 53.44 109 TYR A CA 1
ATOM 856 C C . TYR A 1 109 ? 14.783 11.057 -16.443 1.00 53.44 109 TYR A C 1
ATOM 858 O O . TYR A 1 109 ? 14.433 10.056 -17.063 1.00 53.44 109 TYR A O 1
ATOM 866 N N . HIS A 1 110 ? 15.713 11.884 -16.930 1.00 55.16 110 HIS A N 1
ATOM 867 C CA . HIS A 1 110 ? 16.356 11.721 -18.235 1.00 55.16 110 HIS A CA 1
ATOM 868 C C . HIS A 1 110 ? 17.338 10.533 -18.292 1.00 55.16 110 HIS A C 1
ATOM 870 O O . HIS A 1 110 ? 17.598 10.013 -19.374 1.00 55.16 110 HIS A O 1
ATOM 876 N N . LYS A 1 111 ? 17.845 10.055 -17.143 1.00 55.03 111 LYS A N 1
ATOM 877 C CA . LYS A 1 111 ? 18.698 8.855 -17.029 1.00 55.03 111 LYS A CA 1
ATOM 878 C C . LYS A 1 111 ? 17.902 7.560 -16.851 1.00 55.03 111 LYS A C 1
ATOM 880 O O . LYS A 1 111 ? 18.475 6.479 -16.875 1.00 55.03 111 LYS A O 1
ATOM 885 N N . TRP A 1 112 ? 16.577 7.625 -16.713 1.00 55.00 112 TRP A N 1
ATOM 886 C CA . TRP A 1 112 ? 15.738 6.417 -16.646 1.00 55.00 112 TRP A CA 1
ATOM 887 C C . TRP A 1 112 ? 15.638 5.705 -17.994 1.00 55.00 112 TRP A C 1
ATOM 889 O O . TRP A 1 112 ? 15.280 4.531 -18.057 1.00 55.00 112 TRP A O 1
ATOM 899 N N . LYS A 1 113 ? 16.000 6.417 -19.066 1.00 48.81 113 LYS A N 1
ATOM 900 C CA . LYS A 1 113 ? 16.103 5.897 -20.426 1.00 48.81 113 LYS A CA 1
ATOM 901 C C . LYS A 1 113 ? 17.205 4.841 -20.575 1.00 48.81 113 LYS A C 1
ATOM 903 O O . LYS A 1 113 ? 17.081 3.982 -21.437 1.00 48.81 113 LYS A O 1
ATOM 908 N N . SER A 1 114 ? 18.245 4.892 -19.733 1.00 45.47 114 SER A N 1
ATOM 909 C CA . SER A 1 114 ? 19.384 3.961 -19.745 1.00 45.47 114 SER A CA 1
ATOM 910 C C . SER A 1 114 ? 19.286 2.848 -18.700 1.00 45.47 114 SER A C 1
ATOM 912 O O . SER A 1 114 ? 20.202 2.041 -18.588 1.00 45.47 114 SER A O 1
ATOM 914 N N . ILE A 1 115 ? 18.209 2.804 -17.911 1.00 53.00 115 ILE A N 1
ATOM 915 C CA . ILE A 1 115 ? 17.907 1.632 -17.092 1.00 53.00 115 ILE A CA 1
ATOM 916 C C . ILE A 1 115 ? 17.119 0.697 -18.005 1.00 53.00 115 ILE A C 1
ATOM 918 O O . ILE A 1 115 ? 15.948 0.973 -18.300 1.00 53.00 115 ILE A O 1
ATOM 922 N N . GLU A 1 116 ? 17.763 -0.379 -18.469 1.00 47.69 116 GLU A N 1
ATOM 923 C CA . GLU A 1 116 ? 17.066 -1.519 -19.066 1.00 47.69 116 GLU A CA 1
ATOM 924 C C . GLU A 1 116 ? 15.836 -1.801 -18.195 1.00 47.69 116 GLU A C 1
ATOM 926 O O . GLU A 1 116 ? 15.954 -2.056 -16.997 1.00 47.69 116 GLU A O 1
ATOM 931 N N . ASN A 1 117 ? 14.646 -1.671 -18.787 1.00 50.50 117 ASN A N 1
ATOM 932 C CA . ASN A 1 117 ? 13.325 -1.955 -18.208 1.00 50.50 117 ASN A CA 1
ATOM 933 C C . ASN A 1 117 ? 12.477 -0.800 -17.631 1.00 50.50 117 ASN A C 1
ATOM 935 O O . ASN A 1 117 ? 11.277 -1.023 -17.474 1.00 50.50 117 ASN A O 1
ATOM 939 N N . PHE A 1 118 ? 12.957 0.435 -17.409 1.00 51.97 118 PHE A N 1
ATOM 940 C CA . PHE A 1 118 ? 12.110 1.444 -16.716 1.00 51.97 118 PHE A CA 1
ATOM 941 C C . PHE A 1 118 ? 11.687 2.703 -17.494 1.00 51.97 118 PHE A C 1
ATOM 943 O O . PHE A 1 118 ? 10.715 3.337 -17.081 1.00 51.97 118 PHE A O 1
ATOM 950 N N . GLY A 1 119 ? 12.298 3.053 -18.634 1.00 50.19 119 GLY A N 1
ATOM 951 C CA . GLY A 1 119 ? 12.012 4.369 -19.231 1.00 50.19 119 GLY A CA 1
ATOM 952 C C . GLY A 1 119 ? 12.342 4.579 -20.706 1.00 50.19 119 GLY A C 1
ATOM 953 O O . GLY A 1 119 ? 12.785 5.664 -21.057 1.00 50.19 119 GLY A O 1
ATOM 954 N N . ALA A 1 120 ? 12.123 3.604 -21.594 1.00 52.94 120 ALA A N 1
ATOM 955 C CA . ALA A 1 120 ? 12.397 3.821 -23.024 1.00 52.94 120 ALA A CA 1
ATOM 956 C C . ALA A 1 120 ? 11.443 4.844 -23.694 1.00 52.94 120 ALA A C 1
ATOM 958 O O . ALA A 1 120 ? 11.817 5.461 -24.689 1.00 52.94 120 ALA A O 1
ATOM 959 N N . THR A 1 121 ? 10.235 5.060 -23.145 1.00 62.56 121 THR A N 1
ATOM 960 C CA . THR A 1 121 ? 9.226 6.015 -23.652 1.00 62.56 121 THR A CA 1
ATOM 961 C C . THR A 1 121 ? 8.746 6.968 -22.550 1.00 62.56 121 THR A C 1
ATOM 963 O O . THR A 1 121 ? 8.683 6.588 -21.379 1.00 62.56 121 THR A O 1
ATOM 966 N N . GLY A 1 122 ? 8.370 8.205 -22.910 1.00 67.06 122 GLY A N 1
ATOM 967 C CA . GLY A 1 122 ? 7.889 9.213 -21.948 1.00 67.06 122 GLY A CA 1
ATOM 968 C C . GLY A 1 122 ? 6.655 8.764 -21.151 1.00 67.06 122 GLY A C 1
ATOM 969 O O . GLY A 1 122 ? 6.545 9.049 -19.962 1.00 67.06 122 GLY A O 1
ATOM 970 N N . TYR A 1 123 ? 5.776 7.973 -21.773 1.00 73.94 123 TYR A N 1
ATOM 971 C CA . TYR A 1 123 ? 4.585 7.419 -21.126 1.00 73.94 123 TYR A CA 1
ATOM 972 C C . TYR A 1 123 ? 4.918 6.367 -20.059 1.00 73.94 123 TYR A C 1
ATOM 974 O O . TYR A 1 123 ? 4.365 6.418 -18.962 1.00 73.94 123 TYR A O 1
ATOM 982 N N . GLY A 1 124 ? 5.850 5.444 -20.331 1.00 72.56 124 GLY A N 1
ATOM 983 C CA . GLY A 1 124 ? 6.240 4.411 -19.363 1.00 72.56 124 GLY A CA 1
ATOM 984 C C . GLY A 1 124 ? 6.843 5.008 -18.089 1.00 72.56 124 GLY A C 1
ATOM 985 O O . GLY A 1 124 ? 6.460 4.617 -16.986 1.00 72.56 124 GLY A O 1
ATOM 986 N N . ALA A 1 125 ? 7.712 6.014 -18.246 1.00 73.06 125 ALA A N 1
ATOM 987 C CA . ALA A 1 125 ? 8.317 6.746 -17.133 1.00 73.06 125 ALA A CA 1
ATOM 988 C C . ALA A 1 125 ? 7.274 7.512 -16.297 1.00 73.06 125 ALA A C 1
ATOM 990 O O . ALA A 1 125 ? 7.335 7.516 -15.066 1.00 73.06 125 ALA A O 1
ATOM 991 N N . PHE A 1 126 ? 6.283 8.122 -16.953 1.00 81.50 126 PHE A N 1
ATOM 992 C CA . PHE A 1 126 ? 5.196 8.816 -16.268 1.00 81.50 126 PHE A CA 1
ATOM 993 C C . PHE A 1 126 ? 4.342 7.860 -15.421 1.00 81.50 126 PHE A C 1
ATOM 995 O O . PHE A 1 126 ? 4.140 8.101 -14.229 1.00 81.50 126 PHE A O 1
ATOM 1002 N N . PHE A 1 127 ? 3.879 6.747 -16.001 1.00 86.31 127 PHE A N 1
ATOM 1003 C CA . PHE A 1 127 ? 3.003 5.803 -15.300 1.00 86.31 127 PHE A CA 1
ATOM 1004 C C . PHE A 1 127 ? 3.709 5.067 -14.156 1.00 86.31 127 PHE A C 1
ATOM 1006 O O . PHE A 1 127 ? 3.111 4.891 -13.092 1.00 86.31 127 PHE A O 1
ATOM 1013 N N . ILE A 1 128 ? 4.987 4.702 -14.313 1.00 82.69 128 ILE A N 1
ATOM 1014 C CA . ILE A 1 128 ? 5.744 4.105 -13.204 1.00 82.69 128 ILE A CA 1
ATOM 1015 C C . ILE A 1 128 ? 6.030 5.126 -12.093 1.00 82.69 128 ILE A C 1
ATOM 1017 O O . ILE A 1 128 ? 5.950 4.784 -10.913 1.00 82.69 128 ILE A O 1
ATOM 1021 N N . GLY A 1 129 ? 6.270 6.395 -12.444 1.00 82.56 129 GLY A N 1
ATOM 1022 C CA . GLY A 1 129 ? 6.380 7.481 -11.469 1.00 82.56 129 GLY A CA 1
ATOM 1023 C C . GLY A 1 129 ? 5.088 7.655 -10.667 1.00 82.56 129 GLY A C 1
ATOM 1024 O O . GLY A 1 129 ? 5.122 7.699 -9.435 1.00 82.56 129 GLY A O 1
ATOM 1025 N N . LEU A 1 130 ? 3.940 7.654 -11.350 1.00 89.50 130 LEU A N 1
ATOM 1026 C CA . LEU A 1 130 ? 2.621 7.697 -10.716 1.00 89.50 130 LEU A CA 1
ATOM 1027 C C . LEU A 1 130 ? 2.403 6.497 -9.781 1.00 89.50 130 LEU A C 1
ATOM 1029 O O . LEU A 1 130 ? 1.905 6.665 -8.662 1.00 89.50 130 LEU A O 1
ATOM 1033 N N . HIS A 1 131 ? 2.832 5.305 -10.212 1.00 90.94 131 HIS A N 1
ATOM 1034 C CA . HIS A 1 131 ? 2.769 4.092 -9.405 1.00 90.94 131 HIS A CA 1
ATOM 1035 C C . HIS A 1 131 ? 3.566 4.231 -8.102 1.00 90.94 131 HIS A C 1
ATOM 1037 O O . HIS A 1 131 ? 3.056 3.911 -7.028 1.00 90.94 131 HIS A O 1
ATOM 1043 N N . TRP A 1 132 ? 4.800 4.734 -8.177 1.00 87.19 132 TRP A N 1
ATOM 1044 C CA . TRP A 1 132 ? 5.676 4.888 -7.013 1.00 87.19 132 TRP A CA 1
ATOM 1045 C C . TRP A 1 132 ? 5.179 5.941 -6.035 1.00 87.19 132 TRP A C 1
ATOM 1047 O O . TRP A 1 132 ? 5.105 5.660 -4.840 1.00 87.19 132 TRP A O 1
ATOM 1057 N N . VAL A 1 133 ? 4.801 7.124 -6.525 1.00 89.38 133 VAL A N 1
ATOM 1058 C CA . VAL A 1 133 ? 4.274 8.197 -5.668 1.00 89.38 133 VAL A CA 1
ATOM 1059 C C . VAL A 1 133 ? 3.009 7.725 -4.952 1.00 89.38 133 VAL A C 1
ATOM 1061 O O . VAL A 1 133 ? 2.895 7.874 -3.734 1.00 89.38 133 VAL A O 1
ATOM 1064 N N . GLY A 1 134 ? 2.090 7.085 -5.684 1.00 92.75 134 GLY A N 1
ATOM 1065 C CA . GLY A 1 134 ? 0.889 6.494 -5.097 1.00 92.75 134 GLY A CA 1
ATOM 1066 C C . GLY A 1 134 ? 1.211 5.398 -4.080 1.00 92.75 134 GLY A C 1
ATOM 1067 O O . GLY A 1 134 ? 0.653 5.388 -2.983 1.00 92.75 134 GLY A O 1
ATOM 1068 N N . GLY A 1 135 ? 2.154 4.513 -4.410 1.00 91.06 135 GLY A N 1
ATOM 1069 C CA . GLY A 1 135 ? 2.592 3.418 -3.548 1.00 91.06 135 GLY A CA 1
ATOM 1070 C C . GLY A 1 135 ? 3.211 3.897 -2.236 1.00 91.06 135 GLY A C 1
ATOM 1071 O O . GLY A 1 135 ? 2.828 3.403 -1.178 1.00 91.06 135 GLY A O 1
ATOM 1072 N N . ILE A 1 136 ? 4.106 4.890 -2.281 1.00 90.00 136 ILE A N 1
ATOM 1073 C CA . ILE A 1 136 ? 4.715 5.505 -1.089 1.00 90.00 136 ILE A CA 1
ATOM 1074 C C . ILE A 1 136 ? 3.631 6.119 -0.203 1.00 90.00 136 ILE A C 1
ATOM 1076 O O . ILE A 1 136 ? 3.586 5.851 0.999 1.00 90.00 136 ILE A O 1
ATOM 1080 N N . LEU A 1 137 ? 2.725 6.899 -0.800 1.00 92.62 137 LEU A N 1
ATOM 1081 C CA . LEU A 1 137 ? 1.649 7.563 -0.071 1.00 92.62 137 LEU A CA 1
ATOM 1082 C C . LEU A 1 137 ? 0.756 6.554 0.661 1.00 92.62 137 LEU A C 1
ATOM 1084 O O . LEU A 1 137 ? 0.476 6.724 1.848 1.00 92.62 137 LEU A O 1
ATOM 1088 N N . VAL A 1 138 ? 0.339 5.486 -0.026 1.00 93.44 138 VAL A N 1
ATOM 1089 C CA . VAL A 1 138 ? -0.462 4.419 0.586 1.00 93.44 138 VAL A CA 1
ATOM 1090 C C . VAL A 1 138 ? 0.322 3.728 1.690 1.00 93.44 138 VAL A C 1
ATOM 1092 O O . VAL A 1 138 ? -0.196 3.597 2.791 1.00 93.44 138 VAL A O 1
ATOM 1095 N N . ASN A 1 139 ? 1.551 3.297 1.420 1.00 89.69 139 ASN A N 1
ATOM 1096 C CA . ASN A 1 139 ? 2.337 2.484 2.345 1.00 89.69 139 ASN A CA 1
ATOM 1097 C C . ASN A 1 139 ? 2.569 3.192 3.692 1.00 89.69 139 ASN A C 1
ATOM 1099 O O . ASN A 1 139 ? 2.408 2.595 4.759 1.00 89.69 139 ASN A O 1
ATOM 1103 N N . VAL A 1 140 ? 2.867 4.493 3.647 1.00 88.25 140 VAL A N 1
ATOM 1104 C CA . VAL A 1 140 ? 3.057 5.310 4.852 1.00 88.25 140 VAL A CA 1
ATOM 1105 C C . VAL A 1 140 ? 1.729 5.563 5.569 1.00 88.25 140 VAL A C 1
ATOM 1107 O O . VAL A 1 140 ? 1.627 5.371 6.778 1.00 88.25 140 VAL A O 1
ATOM 1110 N N . LEU A 1 141 ? 0.684 5.982 4.853 1.00 91.25 141 LEU A N 1
ATOM 1111 C CA . LEU A 1 141 ? -0.562 6.395 5.504 1.00 91.25 141 LEU A CA 1
ATOM 1112 C C . LEU A 1 141 ? -1.411 5.218 5.995 1.00 91.25 141 LEU A C 1
ATOM 1114 O O . LEU A 1 141 ? -2.068 5.331 7.032 1.00 91.25 141 LEU A O 1
ATOM 1118 N N . ILE A 1 142 ? -1.415 4.094 5.276 1.00 89.81 142 ILE A N 1
ATOM 1119 C CA . ILE A 1 142 ? -2.260 2.943 5.610 1.00 89.81 142 ILE A CA 1
ATOM 1120 C C . ILE A 1 142 ? -1.795 2.260 6.897 1.00 89.81 142 ILE A C 1
ATOM 1122 O O . ILE A 1 142 ? -2.622 1.869 7.720 1.00 89.81 142 ILE A O 1
ATOM 1126 N N . THR A 1 143 ? -0.481 2.185 7.117 1.00 85.62 143 THR A N 1
ATOM 1127 C CA . THR A 1 143 ? 0.101 1.615 8.337 1.00 85.62 143 THR A CA 1
ATOM 1128 C C . THR A 1 143 ? -0.181 2.508 9.544 1.00 85.62 143 THR A C 1
ATOM 1130 O O . THR A 1 143 ? -0.606 2.008 10.588 1.00 85.62 143 THR A O 1
ATOM 1133 N N . LEU A 1 144 ? -0.075 3.832 9.374 1.00 84.25 144 LEU A N 1
ATOM 1134 C CA . LEU A 1 144 ? -0.424 4.820 10.399 1.00 84.25 144 LEU A CA 1
ATOM 1135 C C . LEU A 1 144 ? -1.914 4.783 10.778 1.00 84.25 144 LEU A C 1
ATOM 1137 O O . LEU A 1 144 ? -2.251 4.856 11.958 1.00 84.25 144 LEU A O 1
ATOM 1141 N N . GLN A 1 145 ? -2.831 4.631 9.818 1.00 85.25 145 GLN A N 1
ATOM 1142 C CA . GLN A 1 145 ? -4.272 4.612 10.115 1.00 85.25 145 GLN A CA 1
ATOM 1143 C C . GLN A 1 145 ? -4.736 3.422 10.957 1.00 85.25 145 GLN A C 1
ATOM 1145 O O . GLN A 1 145 ? -5.732 3.535 11.678 1.00 85.25 145 GLN A O 1
ATOM 1150 N N . PHE A 1 146 ? -4.053 2.284 10.855 1.00 80.50 146 PHE A N 1
ATOM 1151 C CA . PHE A 1 146 ? -4.438 1.067 11.564 1.00 80.50 146 PHE A CA 1
ATOM 1152 C C . PHE A 1 146 ? -3.984 1.042 13.030 1.00 80.50 146 PHE A C 1
ATOM 1154 O O . PHE A 1 146 ? -4.400 0.152 13.775 1.00 80.50 146 PHE A O 1
ATOM 1161 N N . LEU A 1 147 ? -3.215 2.041 13.489 1.00 79.44 147 LEU A N 1
ATOM 1162 C CA . LEU A 1 147 ? -2.891 2.186 14.907 1.00 79.44 147 LEU A CA 1
ATOM 1163 C C . LEU A 1 147 ? -4.166 2.502 15.716 1.00 79.44 147 LEU A C 1
ATOM 1165 O O . LEU A 1 147 ? -4.836 3.508 15.449 1.00 79.44 147 LEU A O 1
ATOM 1169 N N . PRO A 1 148 ? -4.485 1.714 16.765 1.00 73.56 148 PRO A N 1
ATOM 1170 C CA . PRO A 1 148 ? -5.683 1.923 17.580 1.00 73.56 148 PRO A CA 1
ATOM 1171 C C . PRO A 1 148 ? -5.774 3.333 18.175 1.00 73.56 148 PRO A C 1
ATOM 1173 O O . PRO A 1 148 ? -6.858 3.912 18.223 1.00 73.56 148 PRO A O 1
ATOM 1176 N N . VAL A 1 149 ? -4.627 3.899 18.568 1.00 74.19 149 VAL A N 1
ATOM 1177 C CA . VAL A 1 149 ? -4.511 5.240 19.161 1.00 74.19 149 VAL A CA 1
ATOM 1178 C C . VAL A 1 149 ? -4.990 6.318 18.189 1.00 74.19 149 VAL A C 1
ATOM 1180 O O . VAL A 1 149 ? -5.784 7.181 18.563 1.00 74.19 149 VAL A O 1
ATOM 1183 N N . ILE A 1 150 ? -4.563 6.239 16.927 1.00 73.69 150 ILE A N 1
ATOM 1184 C CA . ILE A 1 150 ? -4.914 7.212 15.887 1.00 73.69 150 ILE A CA 1
ATOM 1185 C C . ILE A 1 150 ? -6.403 7.106 15.551 1.00 73.69 150 ILE A C 1
ATOM 1187 O O . ILE A 1 150 ? -7.097 8.120 15.469 1.00 73.69 150 ILE A O 1
ATOM 1191 N N . ARG A 1 151 ? -6.929 5.881 15.449 1.00 74.00 151 ARG A N 1
ATOM 1192 C CA . ARG A 1 151 ? -8.352 5.648 15.169 1.00 74.00 151 ARG A CA 1
ATOM 1193 C C . ARG A 1 151 ? -9.278 6.183 16.267 1.00 74.00 151 ARG A C 1
ATOM 1195 O O . ARG A 1 151 ? -10.358 6.671 15.953 1.00 74.00 151 ARG A O 1
ATOM 1202 N N . GLN A 1 152 ? -8.877 6.083 17.534 1.00 77.00 152 GLN A N 1
ATOM 1203 C CA . GLN A 1 152 ? -9.708 6.497 18.671 1.00 77.00 152 GLN A CA 1
ATOM 1204 C C . GLN A 1 152 ? -9.594 7.991 18.990 1.00 77.00 152 GLN A C 1
ATOM 1206 O O . GLN A 1 152 ? -10.577 8.594 19.409 1.00 77.00 152 GLN A O 1
ATOM 1211 N N . ARG A 1 153 ? -8.413 8.594 18.797 1.00 83.12 153 ARG A N 1
ATOM 1212 C CA . ARG A 1 153 ? -8.137 9.975 19.233 1.00 83.12 153 ARG A CA 1
ATOM 1213 C C . ARG A 1 153 ? -8.100 10.998 18.098 1.00 83.12 153 ARG A C 1
ATOM 1215 O O . ARG A 1 153 ? -8.253 12.186 18.357 1.00 83.12 153 ARG A O 1
ATOM 1222 N N . ALA A 1 154 ? -7.923 10.570 16.846 1.00 86.56 154 ALA A N 1
ATOM 1223 C CA . ALA A 1 154 ? -7.675 11.465 15.715 1.00 86.56 154 ALA A CA 1
ATOM 1224 C C . ALA A 1 154 ? -8.620 11.201 14.526 1.00 86.56 154 ALA A C 1
ATOM 1226 O O . ALA A 1 154 ? -8.194 10.942 13.400 1.00 86.56 154 ALA A O 1
ATOM 1227 N N . ALA A 1 155 ? -9.933 11.327 14.750 1.00 85.69 155 ALA A N 1
ATOM 1228 C CA . ALA A 1 155 ? -10.947 11.117 13.708 1.00 85.69 155 ALA A CA 1
ATOM 1229 C C . ALA A 1 155 ? -10.747 12.018 12.470 1.00 85.69 155 ALA A C 1
ATOM 1231 O O . ALA A 1 155 ? -10.862 11.554 11.337 1.00 85.69 155 ALA A O 1
ATOM 1232 N N . LYS A 1 156 ? -10.383 13.296 12.668 1.00 89.00 156 LYS A N 1
ATOM 1233 C CA . LYS A 1 156 ? -10.071 14.220 11.560 1.00 89.00 156 LYS A CA 1
ATOM 1234 C C . LYS A 1 156 ? -8.893 13.709 10.726 1.00 89.00 156 LYS A C 1
ATOM 1236 O O . LYS A 1 156 ? -8.988 13.679 9.502 1.00 89.00 156 LYS A O 1
ATOM 1241 N N . PHE A 1 157 ? -7.823 13.250 11.381 1.00 89.69 157 PHE A N 1
ATOM 1242 C CA . PHE A 1 157 ? -6.666 12.672 10.697 1.00 89.69 157 PHE A CA 1
ATOM 1243 C C . PHE A 1 157 ? -7.073 11.460 9.862 1.00 89.69 157 PHE A C 1
ATOM 1245 O O . PHE A 1 157 ? -6.722 11.404 8.687 1.00 89.69 157 PHE A O 1
ATOM 1252 N N . HIS A 1 158 ? -7.864 10.540 10.422 1.00 90.56 158 HIS A N 1
ATOM 1253 C CA . HIS A 1 158 ? -8.362 9.364 9.701 1.00 90.56 158 HIS A CA 1
ATOM 1254 C C . HIS A 1 158 ? -9.145 9.744 8.430 1.00 90.56 158 HIS A C 1
ATOM 1256 O O . HIS A 1 158 ? -8.942 9.149 7.374 1.00 90.56 158 HIS A O 1
ATOM 1262 N N . ILE A 1 159 ? -9.981 10.785 8.489 1.00 89.75 159 ILE A N 1
ATOM 1263 C CA . ILE A 1 159 ? -10.759 11.246 7.328 1.00 89.75 159 ILE A CA 1
ATOM 1264 C C . ILE A 1 159 ? -9.849 11.819 6.232 1.00 89.75 159 ILE A C 1
ATOM 1266 O O . ILE A 1 159 ? -9.984 11.438 5.067 1.00 89.75 159 ILE A O 1
ATOM 1270 N N . TYR A 1 160 ? -8.925 12.722 6.577 1.00 92.75 160 TYR A N 1
ATOM 1271 C CA . TYR A 1 160 ? -8.044 13.356 5.587 1.00 92.75 160 TYR A CA 1
ATOM 1272 C C . TYR A 1 160 ? -7.034 12.372 5.000 1.00 92.75 160 TYR A C 1
ATOM 1274 O O . TYR A 1 160 ? -6.923 12.261 3.779 1.00 92.75 160 TYR A O 1
ATOM 1282 N N . SER A 1 161 ? -6.359 11.598 5.852 1.00 92.88 161 SER A N 1
ATOM 1283 C CA . SER A 1 161 ? -5.442 10.553 5.387 1.00 92.88 161 SER A CA 1
ATOM 1284 C C . SER A 1 161 ? -6.181 9.476 4.590 1.00 92.88 161 SER A C 1
ATOM 1286 O O . SER A 1 161 ? -5.621 8.948 3.639 1.00 92.88 161 SER A O 1
ATOM 1288 N N . GLY A 1 162 ? -7.461 9.217 4.880 1.00 92.06 162 GLY A N 1
ATOM 1289 C CA . GLY A 1 162 ? -8.268 8.258 4.127 1.00 92.06 162 GLY A CA 1
ATOM 1290 C C . GLY A 1 162 ? -8.452 8.696 2.679 1.00 92.06 162 GLY A C 1
ATOM 1291 O O . GLY A 1 162 ? -8.282 7.896 1.767 1.00 92.06 162 GLY A O 1
ATOM 1292 N N . ARG A 1 163 ? -8.707 9.989 2.446 1.00 94.31 163 ARG A N 1
ATOM 1293 C CA . ARG A 1 163 ? -8.789 10.551 1.086 1.00 94.31 163 ARG A CA 1
ATOM 1294 C C . ARG A 1 163 ? -7.459 10.430 0.340 1.00 94.31 163 ARG A C 1
ATOM 1296 O O . ARG A 1 163 ? -7.459 10.058 -0.830 1.00 94.31 163 ARG A O 1
ATOM 1303 N N . LEU A 1 164 ? -6.344 10.691 1.025 1.00 95.19 164 LEU A N 1
ATOM 1304 C CA . LEU A 1 164 ? -5.002 10.550 0.452 1.00 95.19 164 LEU A CA 1
ATOM 1305 C C . LEU A 1 164 ? -4.663 9.093 0.122 1.00 95.19 164 LEU A C 1
ATOM 1307 O O . LEU A 1 164 ? -4.108 8.837 -0.940 1.00 95.19 164 LEU A O 1
ATOM 1311 N N . ILE A 1 165 ? -5.046 8.133 0.970 1.00 94.94 165 ILE A N 1
ATOM 1312 C CA . ILE A 1 165 ? -4.871 6.700 0.691 1.00 94.94 165 ILE A CA 1
ATOM 1313 C C . ILE A 1 165 ? -5.647 6.303 -0.562 1.00 94.94 165 ILE A C 1
ATOM 1315 O O . ILE A 1 165 ? -5.110 5.581 -1.396 1.00 94.94 165 ILE A O 1
ATOM 1319 N N . ILE A 1 166 ? -6.884 6.773 -0.730 1.00 95.62 166 ILE A N 1
ATOM 1320 C CA . ILE A 1 166 ? -7.679 6.462 -1.925 1.00 95.62 166 ILE A CA 1
ATOM 1321 C C . ILE A 1 166 ? -7.050 7.065 -3.177 1.00 95.62 166 ILE A C 1
ATOM 1323 O O . ILE A 1 166 ? -6.873 6.350 -4.160 1.00 95.62 166 ILE A O 1
ATOM 1327 N N . LEU A 1 167 ? -6.646 8.337 -3.128 1.00 96.50 167 LEU A N 1
ATOM 1328 C CA . LEU A 1 167 ? -5.944 8.977 -4.240 1.00 96.50 167 LEU A CA 1
ATOM 1329 C C . LEU A 1 167 ? -4.650 8.226 -4.585 1.00 96.50 167 LEU A C 1
ATOM 1331 O O . LEU A 1 167 ? -4.425 7.878 -5.740 1.00 96.50 167 LEU A O 1
ATOM 1335 N N . GLY A 1 168 ? -3.843 7.898 -3.575 1.00 96.25 168 GLY A N 1
ATOM 1336 C CA . GLY A 1 168 ? -2.625 7.111 -3.737 1.00 96.25 168 GLY A CA 1
ATOM 1337 C C . GLY A 1 168 ? -2.894 5.718 -4.301 1.00 96.25 168 GLY A C 1
ATOM 1338 O O . GLY A 1 168 ? -2.150 5.267 -5.163 1.00 96.25 168 GLY A O 1
ATOM 1339 N N . SER A 1 169 ? -3.984 5.064 -3.893 1.00 96.62 169 SER A N 1
ATOM 1340 C CA . SER A 1 169 ? -4.372 3.738 -4.391 1.00 96.62 169 SER A CA 1
ATOM 1341 C C . SER A 1 169 ? -4.787 3.782 -5.860 1.00 96.62 169 SER A C 1
ATOM 1343 O O . SER A 1 169 ? -4.431 2.883 -6.621 1.00 96.62 169 SER A O 1
ATOM 1345 N N . ILE A 1 170 ? -5.491 4.839 -6.274 1.00 96.81 170 ILE A N 1
ATOM 1346 C CA . ILE A 1 170 ? -5.853 5.084 -7.675 1.00 96.81 170 ILE A CA 1
ATOM 1347 C C . ILE A 1 170 ? -4.586 5.313 -8.505 1.00 96.81 170 ILE A C 1
ATOM 1349 O O . ILE A 1 170 ? -4.374 4.606 -9.488 1.00 96.81 170 ILE A O 1
ATOM 1353 N N . CYS A 1 171 ? -3.709 6.224 -8.074 1.00 95.94 171 CYS A N 1
ATOM 1354 C CA . CYS A 1 171 ? -2.434 6.500 -8.742 1.00 95.94 171 CYS A CA 1
ATOM 1355 C C . CYS A 1 171 ? -1.552 5.245 -8.843 1.00 95.94 171 CYS A C 1
ATOM 1357 O O . CYS A 1 171 ? -1.042 4.932 -9.918 1.00 95.94 171 CYS A O 1
ATOM 1359 N N . ALA A 1 172 ? -1.427 4.493 -7.745 1.00 94.88 172 ALA A N 1
ATOM 1360 C CA . ALA A 1 172 ? -0.673 3.248 -7.684 1.00 94.88 172 ALA A CA 1
ATOM 1361 C C . ALA A 1 172 ? -1.220 2.212 -8.671 1.00 94.88 172 ALA A C 1
ATOM 1363 O O . ALA A 1 172 ? -0.467 1.641 -9.458 1.00 94.88 172 ALA A O 1
ATOM 1364 N N . SER A 1 173 ? -2.529 1.978 -8.652 1.00 95.69 173 SER A N 1
ATOM 1365 C CA . SER A 1 173 ? -3.141 0.927 -9.466 1.00 95.69 173 SER A CA 1
ATOM 1366 C C . SER A 1 173 ? -3.129 1.285 -10.946 1.00 95.69 173 SER A C 1
ATOM 1368 O O . SER A 1 173 ? -2.666 0.489 -11.754 1.00 95.69 173 SER A O 1
ATOM 1370 N N . ILE A 1 174 ? -3.565 2.496 -11.305 1.00 95.25 174 ILE A N 1
ATOM 1371 C CA . ILE A 1 174 ? -3.588 2.949 -12.701 1.00 95.25 174 ILE A CA 1
ATOM 1372 C C . ILE A 1 174 ? -2.161 3.018 -13.250 1.00 95.25 174 ILE A C 1
ATOM 1374 O O . ILE A 1 174 ? -1.892 2.452 -14.305 1.00 95.25 174 ILE A O 1
ATOM 1378 N N . GLY A 1 175 ? -1.228 3.631 -12.516 1.00 91.69 175 GLY A N 1
ATOM 1379 C CA . GLY A 1 175 ? 0.173 3.704 -12.933 1.00 91.69 175 GLY A CA 1
ATOM 1380 C C . GLY A 1 175 ? 0.796 2.323 -13.147 1.00 91.69 175 GLY A C 1
ATOM 1381 O O . GLY A 1 175 ? 1.451 2.086 -14.160 1.00 91.69 175 GLY A O 1
ATOM 1382 N N . GLY A 1 176 ? 0.535 1.378 -12.238 1.00 90.38 176 GLY A N 1
ATOM 1383 C CA . GLY A 1 176 ? 1.035 0.008 -12.349 1.00 90.38 176 GLY A CA 1
ATOM 1384 C C . GLY A 1 176 ? 0.430 -0.750 -13.533 1.00 90.38 176 GLY A C 1
ATOM 1385 O O . GLY A 1 176 ? 1.166 -1.356 -14.307 1.00 90.38 176 GLY A O 1
ATOM 1386 N N . LEU A 1 177 ? -0.892 -0.683 -13.713 1.00 92.94 177 LEU A N 1
ATOM 1387 C CA . LEU A 1 177 ? -1.596 -1.366 -14.803 1.00 92.94 177 LEU A CA 1
ATOM 1388 C C . LEU A 1 177 ? -1.162 -0.853 -16.179 1.00 92.94 177 LEU A C 1
ATOM 1390 O O . LEU A 1 177 ? -0.854 -1.658 -17.055 1.00 92.94 177 LEU A O 1
ATOM 1394 N N . PHE A 1 178 ? -1.096 0.468 -16.365 1.00 90.31 178 PHE A N 1
ATOM 1395 C CA . PH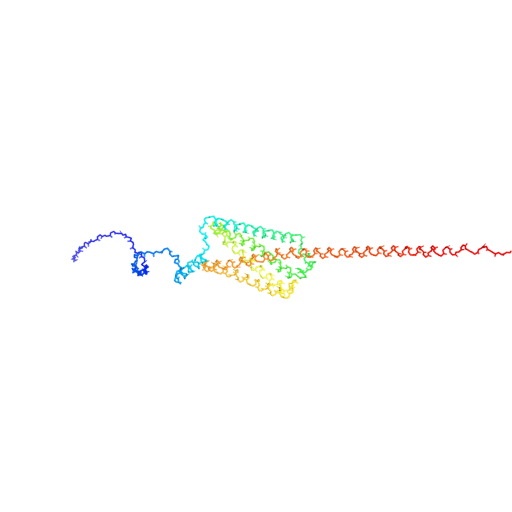E A 1 178 ? -0.650 1.055 -17.631 1.00 90.31 178 PHE A CA 1
ATOM 1396 C C . PHE A 1 178 ? 0.823 0.754 -17.913 1.00 90.31 178 PHE A C 1
ATOM 1398 O O . PHE A 1 178 ? 1.189 0.500 -19.061 1.00 90.31 178 PHE A O 1
ATOM 1405 N N . TYR A 1 179 ? 1.672 0.728 -16.883 1.00 85.44 179 TYR A N 1
ATOM 1406 C CA . TYR A 1 179 ? 3.061 0.311 -17.047 1.00 85.44 179 TYR A CA 1
ATOM 1407 C C . TYR A 1 179 ? 3.158 -1.151 -17.513 1.00 85.44 179 TYR A C 1
ATOM 1409 O O . TYR A 1 179 ? 3.814 -1.423 -18.517 1.00 85.44 179 TYR A O 1
ATOM 1417 N N . VAL A 1 180 ? 2.444 -2.074 -16.857 1.00 87.00 180 VAL A N 1
ATOM 1418 C CA . VAL A 1 180 ? 2.412 -3.494 -17.254 1.00 87.00 180 VAL A CA 1
ATOM 1419 C C . VAL A 1 180 ? 1.886 -3.655 -18.681 1.00 87.00 180 VAL A C 1
ATOM 1421 O O . VAL A 1 180 ? 2.472 -4.394 -19.463 1.00 87.00 180 VAL A O 1
ATOM 1424 N N . PHE A 1 181 ? 0.831 -2.930 -19.053 1.00 85.06 181 PHE A N 1
ATOM 1425 C CA . PHE A 1 181 ? 0.257 -3.005 -20.398 1.00 85.06 181 PHE A CA 1
ATOM 1426 C C . PHE A 1 181 ? 1.208 -2.490 -21.489 1.00 85.06 181 PHE A C 1
ATOM 1428 O O . PHE A 1 181 ? 1.275 -3.057 -22.573 1.00 85.06 181 PHE A O 1
ATOM 1435 N N . THR A 1 182 ? 1.956 -1.419 -21.214 1.00 78.88 182 THR A N 1
ATOM 1436 C CA . THR A 1 182 ? 2.818 -0.771 -22.220 1.00 78.88 182 THR A CA 1
ATOM 1437 C C . THR A 1 182 ? 4.216 -1.372 -22.320 1.00 78.88 182 THR A C 1
ATOM 1439 O O . THR A 1 182 ? 4.855 -1.250 -23.366 1.00 78.88 182 THR A O 1
ATOM 1442 N N . ARG A 1 183 ? 4.733 -1.971 -21.241 1.00 74.12 183 ARG A N 1
ATOM 1443 C CA . ARG A 1 183 ? 6.124 -2.452 -21.164 1.00 74.12 183 ARG A CA 1
ATOM 1444 C C . ARG A 1 183 ? 6.253 -3.935 -20.841 1.00 74.12 183 ARG A C 1
ATOM 1446 O O . ARG A 1 183 ? 7.341 -4.476 -21.013 1.00 74.12 183 ARG A O 1
ATOM 1453 N N . GLY A 1 184 ? 5.183 -4.581 -20.388 1.00 70.94 184 GLY A N 1
ATOM 1454 C CA . GLY A 1 184 ? 5.270 -5.906 -19.792 1.00 70.94 184 GLY A CA 1
ATOM 1455 C C . GLY A 1 184 ? 6.053 -5.890 -18.478 1.00 70.94 184 GLY A C 1
ATOM 1456 O O . GLY A 1 184 ? 6.426 -4.847 -17.938 1.00 70.94 184 GLY A O 1
ATOM 1457 N N . THR A 1 185 ? 6.292 -7.078 -17.941 1.00 76.06 185 THR A N 1
ATOM 1458 C CA . THR A 1 185 ? 7.056 -7.289 -16.706 1.00 76.06 185 THR A CA 1
ATOM 1459 C C . THR A 1 185 ? 8.276 -8.152 -16.979 1.00 76.06 185 THR A C 1
ATOM 1461 O O . THR A 1 185 ? 8.227 -9.017 -17.848 1.00 76.06 185 THR A O 1
ATOM 1464 N N . VAL A 1 186 ? 9.330 -7.993 -16.174 1.00 70.75 186 VAL A N 1
ATOM 1465 C CA . VAL A 1 186 ? 10.584 -8.763 -16.302 1.00 70.75 186 VAL A CA 1
ATOM 1466 C C . VAL A 1 186 ? 10.345 -10.281 -16.293 1.00 70.75 186 VAL A C 1
ATOM 1468 O O . VAL A 1 186 ? 10.987 -11.008 -17.036 1.00 70.75 186 VAL A O 1
ATOM 1471 N N . GLY A 1 187 ? 9.375 -10.766 -15.514 1.00 66.81 187 GLY A N 1
ATOM 1472 C CA . GLY A 1 187 ? 9.003 -12.186 -15.442 1.00 66.81 187 GLY A CA 1
ATOM 1473 C C . GLY A 1 187 ? 8.032 -12.667 -16.527 1.00 66.81 187 GLY A C 1
ATOM 1474 O O . GLY A 1 187 ? 7.319 -13.642 -16.302 1.00 66.81 187 GLY A O 1
ATOM 1475 N N . GLY A 1 188 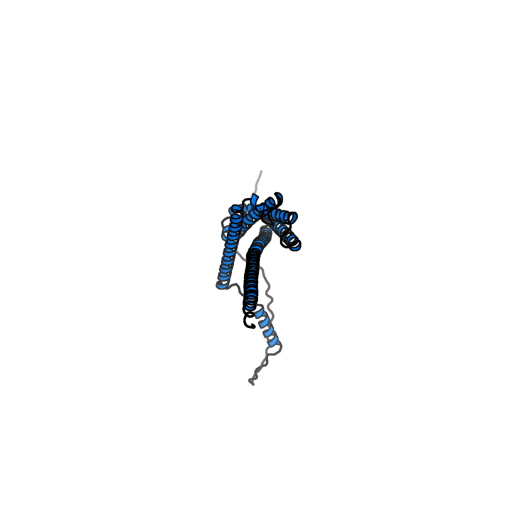? 7.934 -11.972 -17.663 1.00 79.88 188 GLY A N 1
ATOM 1476 C CA . GLY A 1 188 ? 7.099 -12.386 -18.793 1.00 79.88 188 GLY A CA 1
ATOM 1477 C C . GLY A 1 188 ? 5.588 -12.250 -18.562 1.00 79.88 188 GLY A C 1
ATOM 1478 O O . GLY A 1 188 ? 5.124 -11.519 -17.681 1.00 79.88 188 GLY A O 1
ATOM 1479 N N . ILE A 1 189 ? 4.798 -12.944 -19.387 1.00 85.50 189 ILE A N 1
ATOM 1480 C CA . ILE A 1 189 ? 3.335 -12.790 -19.442 1.00 85.50 189 ILE A CA 1
ATOM 1481 C C . ILE A 1 189 ? 2.637 -13.242 -18.153 1.00 85.50 189 ILE A C 1
ATOM 1483 O O . ILE A 1 189 ? 1.681 -12.605 -17.714 1.00 85.50 189 ILE A O 1
ATOM 1487 N N . GLN A 1 190 ? 3.137 -14.292 -17.499 1.00 86.94 190 GLN A N 1
ATOM 1488 C CA . GLN A 1 190 ? 2.557 -14.840 -16.269 1.00 86.94 190 GLN A CA 1
ATOM 1489 C C . GLN A 1 190 ? 2.611 -13.809 -15.132 1.00 86.94 190 GLN A C 1
ATOM 1491 O O . GLN A 1 190 ? 1.626 -13.598 -14.416 1.00 86.94 190 GLN A O 1
ATOM 1496 N N . MET A 1 191 ? 3.747 -13.118 -15.001 1.00 84.31 191 MET A N 1
ATOM 1497 C CA . MET A 1 191 ? 3.926 -12.037 -14.033 1.00 84.31 191 MET A CA 1
ATOM 1498 C C . MET A 1 191 ? 3.065 -10.817 -14.389 1.00 84.31 191 MET A C 1
ATOM 1500 O O . MET A 1 191 ? 2.454 -10.225 -13.498 1.00 84.31 191 MET A O 1
ATOM 1504 N N . SER A 1 192 ? 2.943 -10.489 -15.680 1.00 87.19 192 SER A N 1
ATOM 1505 C CA . SER A 1 192 ? 2.095 -9.387 -16.151 1.00 87.19 192 SER A CA 1
ATOM 1506 C C . SER A 1 192 ? 0.626 -9.621 -15.800 1.00 87.19 192 SER A C 1
ATOM 1508 O O . SER A 1 192 ? 0.013 -8.771 -15.159 1.00 87.19 192 SER A O 1
ATOM 1510 N N . VAL A 1 193 ? 0.083 -10.800 -16.117 1.00 91.69 193 VAL A N 1
ATOM 1511 C CA . VAL A 1 193 ? -1.303 -11.171 -15.784 1.00 91.69 193 VAL A CA 1
ATOM 1512 C C . VAL A 1 193 ? -1.536 -11.124 -14.273 1.00 91.69 193 VAL A C 1
ATOM 1514 O O . VAL A 1 193 ? -2.512 -10.527 -13.814 1.00 91.69 193 VAL A O 1
ATOM 1517 N N . SER A 1 194 ? -0.612 -11.686 -13.489 1.00 91.50 194 SER A N 1
ATOM 1518 C CA . SER A 1 194 ? -0.720 -11.715 -12.027 1.00 91.50 194 SER A CA 1
ATOM 1519 C C . SER A 1 194 ? -0.754 -10.307 -11.427 1.00 91.50 194 SER A C 1
ATOM 1521 O O . SER A 1 194 ? -1.611 -10.012 -10.592 1.00 91.50 194 SER A O 1
ATOM 1523 N N . PHE A 1 195 ? 0.125 -9.404 -11.875 1.00 91.00 195 PHE A N 1
ATOM 1524 C CA . PHE A 1 195 ? 0.138 -8.023 -11.387 1.00 91.00 195 PHE A CA 1
ATOM 1525 C C . PHE A 1 195 ? -1.025 -7.180 -11.889 1.00 91.00 195 PHE A C 1
ATOM 1527 O O . PHE A 1 195 ? -1.497 -6.320 -11.142 1.00 91.00 195 PHE A O 1
ATOM 1534 N N . SER A 1 196 ? -1.528 -7.431 -13.096 1.00 93.06 196 SER A N 1
ATOM 1535 C CA . SER A 1 196 ? -2.752 -6.789 -13.570 1.00 93.06 196 SER A CA 1
ATOM 1536 C C . SER A 1 196 ? -3.933 -7.161 -12.675 1.00 93.06 196 SER A C 1
ATOM 1538 O O . SER A 1 196 ? -4.592 -6.266 -12.146 1.00 93.06 196 SER A O 1
ATOM 1540 N N . ILE A 1 197 ? -4.155 -8.458 -12.424 1.00 95.62 197 ILE A N 1
ATOM 1541 C CA . ILE A 1 197 ? -5.223 -8.935 -11.528 1.00 95.62 197 ILE A CA 1
ATOM 1542 C C . ILE A 1 197 ? -5.047 -8.330 -10.133 1.00 95.62 197 ILE A C 1
ATOM 1544 O O . ILE A 1 197 ? -5.988 -7.771 -9.570 1.00 95.62 197 ILE A O 1
ATOM 1548 N N . TYR A 1 198 ? -3.828 -8.378 -9.598 1.00 94.62 198 TYR A N 1
ATOM 1549 C CA . TYR A 1 198 ? -3.514 -7.815 -8.291 1.00 94.62 198 TYR A CA 1
ATOM 1550 C C . TYR A 1 198 ? -3.853 -6.323 -8.192 1.00 94.62 198 TYR A C 1
ATOM 1552 O O . TYR A 1 198 ? -4.520 -5.896 -7.248 1.00 94.62 198 TYR A O 1
ATOM 1560 N N . GLY A 1 199 ? -3.420 -5.525 -9.172 1.00 94.88 199 GLY A N 1
ATOM 1561 C CA . GLY A 1 199 ? -3.678 -4.088 -9.200 1.00 94.88 199 GLY A CA 1
ATOM 1562 C C . GLY A 1 199 ? -5.166 -3.763 -9.342 1.00 94.88 199 GLY A C 1
ATOM 1563 O O . GLY A 1 199 ? -5.649 -2.846 -8.676 1.00 94.88 199 GLY A O 1
ATOM 1564 N N . PHE A 1 200 ? -5.922 -4.554 -10.111 1.00 96.81 200 PHE A N 1
ATOM 1565 C CA . PHE A 1 200 ? -7.382 -4.433 -10.172 1.00 96.81 200 PHE A CA 1
ATOM 1566 C C . PHE A 1 200 ? -8.045 -4.732 -8.825 1.00 96.81 200 PHE A C 1
ATOM 1568 O O . PHE A 1 200 ? -8.885 -3.951 -8.376 1.00 96.81 200 PHE A O 1
ATOM 1575 N N . LEU A 1 201 ? -7.660 -5.821 -8.151 1.00 97.06 201 LEU A N 1
ATOM 1576 C CA . LEU A 1 201 ? -8.198 -6.174 -6.832 1.00 97.06 201 LEU A CA 1
ATOM 1577 C C . LEU A 1 201 ? -7.886 -5.098 -5.789 1.00 97.06 201 LEU A C 1
ATOM 1579 O O . LEU A 1 201 ? -8.750 -4.751 -4.978 1.00 97.06 201 LEU A O 1
ATOM 1583 N N . PHE A 1 202 ? -6.670 -4.554 -5.822 1.00 97.00 202 PHE A N 1
ATOM 1584 C CA . PHE A 1 202 ? -6.256 -3.487 -4.921 1.00 97.00 202 PHE A CA 1
ATOM 1585 C C . PHE A 1 202 ? -7.072 -2.209 -5.145 1.00 97.00 202 PHE A C 1
ATOM 1587 O O . PHE A 1 202 ? -7.644 -1.677 -4.188 1.00 97.00 202 PHE A O 1
ATOM 1594 N N . LEU A 1 203 ? -7.219 -1.776 -6.401 1.00 97.25 203 LEU A N 1
ATOM 1595 C CA . LEU A 1 203 ? -8.057 -0.633 -6.761 1.00 97.25 203 LEU A CA 1
ATOM 1596 C C . LEU A 1 203 ? -9.508 -0.838 -6.324 1.00 97.25 203 LEU A C 1
ATOM 1598 O O . LEU A 1 203 ? -10.096 0.026 -5.674 1.00 97.25 203 LEU A O 1
ATOM 1602 N N . PHE A 1 204 ? -10.074 -1.998 -6.648 1.00 98.00 204 PHE A N 1
ATOM 1603 C CA . PHE A 1 204 ? -11.451 -2.342 -6.320 1.00 98.00 204 PHE A CA 1
ATOM 1604 C C . PHE A 1 204 ? -11.689 -2.299 -4.807 1.00 98.00 204 PHE A C 1
ATOM 1606 O O . PHE A 1 204 ? -12.595 -1.608 -4.336 1.00 98.00 204 PHE A O 1
ATOM 1613 N N . SER A 1 205 ? -10.823 -2.950 -4.025 1.00 97.62 205 SER A N 1
ATOM 1614 C CA . SER A 1 205 ? -10.908 -2.950 -2.563 1.00 97.62 205 SER A CA 1
ATOM 1615 C C . SER A 1 205 ? -10.809 -1.538 -1.973 1.00 97.62 205 SER A C 1
ATOM 1617 O O . SER A 1 205 ? -11.582 -1.186 -1.071 1.00 97.62 205 SER A O 1
ATOM 1619 N N . ALA A 1 206 ? -9.910 -0.7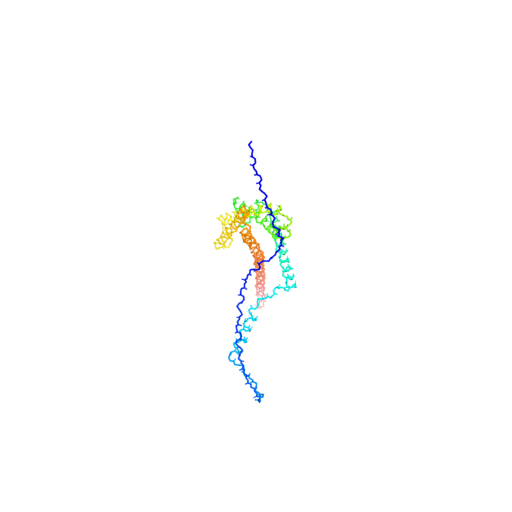01 -2.498 1.00 96.88 206 ALA A N 1
ATOM 1620 C CA . ALA A 1 206 ? -9.771 0.688 -2.068 1.00 96.88 206 ALA A CA 1
ATOM 1621 C C . ALA A 1 206 ? -11.056 1.491 -2.344 1.00 96.88 206 ALA A C 1
ATOM 1623 O O . ALA A 1 206 ? -11.596 2.134 -1.439 1.00 96.88 206 ALA A O 1
ATOM 1624 N N . LEU A 1 207 ? -11.611 1.392 -3.555 1.00 97.31 207 LEU A N 1
ATOM 1625 C CA . LEU A 1 207 ? -12.847 2.087 -3.928 1.00 97.31 207 LEU A CA 1
ATOM 1626 C C . LEU A 1 207 ? -14.038 1.654 -3.063 1.00 97.31 207 LEU A C 1
ATOM 1628 O O . LEU A 1 207 ? -14.789 2.506 -2.587 1.00 97.31 207 LEU A O 1
ATOM 1632 N N . LEU A 1 208 ? -14.182 0.357 -2.779 1.00 97.75 208 LEU A N 1
ATOM 1633 C CA . LEU A 1 208 ? -15.217 -0.159 -1.875 1.00 97.75 208 LEU A CA 1
ATOM 1634 C C . LEU A 1 208 ? -15.031 0.327 -0.435 1.00 97.75 208 LEU A C 1
ATOM 1636 O O . LEU A 1 208 ? -16.010 0.671 0.233 1.00 97.75 208 LEU A O 1
ATOM 1640 N N . THR A 1 209 ? -13.784 0.418 0.032 1.00 96.31 209 THR A N 1
ATOM 1641 C CA . THR A 1 209 ? -13.461 0.982 1.351 1.00 96.31 209 THR A CA 1
ATOM 1642 C C . THR A 1 209 ? -13.997 2.410 1.469 1.00 96.31 209 THR A C 1
ATOM 1644 O O . THR A 1 209 ? -14.637 2.752 2.469 1.00 96.31 209 THR A O 1
ATOM 1647 N N . PHE A 1 210 ? -13.793 3.230 0.435 1.00 95.94 210 PHE A N 1
ATOM 1648 C CA . PHE A 1 210 ? -14.295 4.603 0.382 1.00 95.94 210 PHE A CA 1
ATOM 1649 C C . PHE A 1 210 ? -15.815 4.680 0.209 1.00 95.94 210 PHE A C 1
ATOM 1651 O O . PHE A 1 210 ? -16.483 5.452 0.901 1.00 95.94 210 PHE A O 1
ATOM 1658 N N . TYR A 1 211 ? -16.373 3.864 -0.683 1.00 97.06 211 TYR A N 1
ATOM 1659 C CA . TYR A 1 211 ? -17.805 3.821 -0.962 1.00 97.06 211 TYR A CA 1
ATOM 1660 C C . TYR A 1 211 ? -18.616 3.541 0.309 1.00 97.06 211 TYR A C 1
ATOM 1662 O O . TYR A 1 211 ? -19.525 4.304 0.651 1.00 97.06 211 TYR A O 1
ATOM 1670 N N . TYR A 1 212 ? -18.247 2.501 1.063 1.00 97.06 212 TYR A N 1
ATOM 1671 C CA . TYR A 1 212 ? -18.945 2.159 2.303 1.00 97.06 212 TYR A CA 1
ATOM 1672 C C . TYR A 1 212 ? -18.701 3.174 3.424 1.00 97.06 212 TYR A C 1
ATOM 1674 O O . TYR A 1 212 ? -19.618 3.440 4.202 1.00 97.06 212 TYR A O 1
ATOM 1682 N N . ALA A 1 213 ? -17.536 3.836 3.452 1.00 93.56 213 ALA A N 1
ATOM 1683 C CA . ALA A 1 213 ? -17.312 4.970 4.351 1.00 93.56 213 ALA A CA 1
ATOM 1684 C C . ALA A 1 213 ? -18.292 6.123 4.066 1.00 93.56 213 ALA A C 1
ATOM 1686 O O . ALA A 1 213 ? -18.858 6.702 4.994 1.00 93.56 213 ALA A O 1
ATOM 1687 N N . ARG A 1 214 ? -18.545 6.439 2.787 1.00 94.81 214 ARG A N 1
ATOM 1688 C CA . ARG A 1 214 ? -19.502 7.486 2.380 1.00 94.81 214 ARG A CA 1
ATOM 1689 C C . ARG A 1 214 ? -20.949 7.104 2.668 1.00 94.81 214 ARG A C 1
ATOM 1691 O O . ARG A 1 214 ? -21.715 7.960 3.103 1.00 94.81 214 ARG A O 1
ATOM 1698 N N . LYS A 1 215 ? -21.306 5.831 2.484 1.00 96.00 215 LYS A N 1
ATOM 1699 C CA . LYS A 1 215 ? -22.621 5.280 2.856 1.00 96.00 215 LYS A CA 1
ATOM 1700 C C . LYS A 1 215 ? -22.823 5.139 4.370 1.00 96.00 215 LYS A C 1
ATOM 1702 O O . LYS A 1 215 ? -23.921 4.794 4.786 1.00 96.00 215 LYS A O 1
ATOM 1707 N N . ARG A 1 216 ? -21.799 5.434 5.184 1.00 92.44 216 ARG A N 1
ATOM 1708 C CA . ARG A 1 216 ? -21.803 5.288 6.651 1.00 92.44 216 ARG A CA 1
ATOM 1709 C C . ARG A 1 216 ? -22.052 3.843 7.117 1.00 92.44 216 ARG A C 1
ATOM 1711 O O . ARG A 1 216 ? -22.428 3.627 8.264 1.00 92.44 216 ARG A O 1
ATOM 1718 N N . ASP A 1 217 ? -21.787 2.857 6.253 1.00 95.75 217 ASP A N 1
ATOM 1719 C CA . ASP A 1 217 ? -21.779 1.433 6.608 1.00 95.75 217 ASP A CA 1
ATOM 1720 C C . ASP A 1 217 ? -20.377 1.066 7.108 1.00 95.75 217 ASP A C 1
ATOM 1722 O O . ASP A 1 217 ? -19.483 0.657 6.355 1.00 95.75 217 ASP A O 1
ATOM 1726 N N . PHE A 1 218 ? -20.167 1.278 8.406 1.00 92.31 218 PHE A N 1
ATOM 1727 C CA . PHE A 1 218 ? -18.860 1.093 9.024 1.00 92.31 218 PHE A CA 1
ATOM 1728 C C . PHE A 1 218 ? -18.429 -0.372 9.089 1.00 92.31 218 PHE A C 1
ATOM 1730 O O . PHE A 1 218 ? -17.230 -0.647 9.112 1.00 92.31 218 PHE A O 1
ATOM 1737 N N . ASP A 1 219 ? -19.361 -1.320 9.095 1.00 95.00 219 ASP A N 1
ATOM 1738 C CA . ASP A 1 219 ? -19.015 -2.736 9.176 1.00 95.00 219 ASP A CA 1
ATOM 1739 C C . ASP A 1 219 ? -18.487 -3.251 7.844 1.00 95.00 219 ASP A C 1
ATOM 1741 O O . ASP A 1 219 ? -17.453 -3.931 7.813 1.00 95.00 219 ASP A O 1
ATOM 1745 N N . ARG A 1 220 ? -19.117 -2.867 6.726 1.00 95.19 220 ARG A N 1
ATOM 1746 C CA . ARG A 1 220 ? -18.555 -3.138 5.395 1.00 95.19 220 ARG A CA 1
ATOM 1747 C C . ARG A 1 220 ? -17.273 -2.353 5.158 1.00 95.19 220 ARG A C 1
ATOM 1749 O O . ARG A 1 220 ? -16.317 -2.934 4.647 1.00 95.19 220 ARG A O 1
ATOM 1756 N N . HIS A 1 221 ? -17.210 -1.088 5.577 1.00 95.12 221 HIS A N 1
ATOM 1757 C CA . HIS A 1 221 ? -15.989 -0.287 5.474 1.00 95.12 221 HIS A CA 1
ATOM 1758 C C . HIS A 1 221 ? -14.793 -0.978 6.144 1.00 95.12 221 HIS A C 1
ATOM 1760 O O . HIS A 1 221 ? -13.775 -1.172 5.487 1.00 95.12 221 HIS A O 1
ATOM 1766 N N . LYS A 1 222 ? -14.924 -1.429 7.403 1.00 92.06 222 LYS A N 1
ATOM 1767 C CA . LYS A 1 222 ? -13.853 -2.149 8.123 1.00 92.06 222 LYS A CA 1
ATOM 1768 C C . LYS A 1 222 ? -13.405 -3.403 7.368 1.00 92.06 222 LYS A C 1
ATOM 1770 O O . LYS A 1 222 ? -12.209 -3.651 7.233 1.00 92.06 222 LYS A O 1
ATOM 1775 N N . ARG A 1 223 ? -14.359 -4.188 6.851 1.00 96.31 223 ARG A N 1
ATOM 1776 C CA . ARG A 1 223 ? -14.070 -5.416 6.094 1.00 96.31 223 ARG A CA 1
ATOM 1777 C C . ARG A 1 223 ? -13.260 -5.136 4.828 1.00 96.31 223 ARG A C 1
ATOM 1779 O O . ARG A 1 223 ? -12.315 -5.871 4.544 1.00 96.31 223 ARG A O 1
ATOM 1786 N N . TRP A 1 224 ? -13.612 -4.103 4.071 1.00 96.75 224 TRP A N 1
ATOM 1787 C CA . TRP A 1 224 ? -12.858 -3.716 2.876 1.00 96.75 224 TRP A CA 1
ATOM 1788 C C . TRP A 1 224 ? -11.532 -3.034 3.221 1.00 96.75 224 TRP A C 1
ATOM 1790 O O . TRP A 1 224 ? -10.528 -3.324 2.580 1.00 96.75 224 TRP A O 1
ATOM 1800 N N . ALA A 1 225 ? -11.474 -2.245 4.296 1.00 94.31 225 ALA A N 1
ATOM 1801 C CA . ALA A 1 225 ? -10.240 -1.620 4.762 1.00 94.31 225 ALA A CA 1
ATOM 1802 C C . ALA A 1 225 ? -9.157 -2.659 5.093 1.00 94.31 225 ALA A C 1
ATOM 1804 O O . ALA A 1 225 ? -8.011 -2.490 4.687 1.00 94.31 225 ALA A O 1
ATOM 1805 N N . VAL A 1 226 ? -9.514 -3.762 5.765 1.00 93.44 226 VAL A N 1
ATOM 1806 C CA . VAL A 1 226 ? -8.570 -4.858 6.062 1.00 93.44 226 VAL A CA 1
ATOM 1807 C C . VAL A 1 226 ? -8.085 -5.551 4.783 1.00 93.44 226 VAL A C 1
ATOM 1809 O O . VAL A 1 226 ? -6.908 -5.883 4.688 1.00 93.44 226 VAL A O 1
ATOM 1812 N N . ARG A 1 227 ? -8.950 -5.730 3.775 1.00 95.50 227 ARG A N 1
ATOM 1813 C CA . ARG A 1 227 ? -8.550 -6.289 2.467 1.00 95.50 227 ARG A CA 1
ATOM 1814 C C . ARG A 1 227 ? -7.573 -5.365 1.741 1.00 95.50 227 ARG A C 1
ATOM 1816 O O . ARG A 1 227 ? -6.545 -5.823 1.255 1.00 95.50 227 ARG A O 1
ATOM 1823 N N . THR A 1 228 ? -7.855 -4.063 1.732 1.00 95.06 228 THR A N 1
ATOM 1824 C CA . THR A 1 228 ? -6.970 -3.044 1.148 1.00 95.06 228 THR A CA 1
ATOM 1825 C C . THR A 1 228 ? -5.622 -3.015 1.863 1.00 95.06 228 THR A C 1
ATOM 1827 O O . THR A 1 228 ? -4.585 -2.969 1.211 1.00 95.06 228 THR A O 1
ATOM 1830 N N . LEU A 1 229 ? -5.624 -3.105 3.196 1.00 92.81 229 LEU A N 1
ATOM 1831 C CA . LEU A 1 229 ? -4.409 -3.204 4.000 1.00 92.81 229 LEU A CA 1
ATOM 1832 C C . LEU A 1 229 ? -3.598 -4.458 3.660 1.00 92.81 229 LEU A C 1
ATOM 1834 O O . LEU A 1 229 ? -2.393 -4.358 3.442 1.00 92.81 229 LEU A O 1
ATOM 1838 N N . ALA A 1 230 ? -4.248 -5.621 3.587 1.00 92.12 230 ALA A N 1
ATOM 1839 C CA . ALA A 1 230 ? -3.587 -6.880 3.256 1.00 92.12 230 ALA A CA 1
ATOM 1840 C C . ALA A 1 230 ? -2.918 -6.819 1.874 1.00 92.12 230 ALA A C 1
ATOM 1842 O O . ALA A 1 230 ? -1.771 -7.234 1.729 1.00 92.12 230 ALA A O 1
ATOM 1843 N N . LEU A 1 231 ? -3.589 -6.226 0.882 1.00 93.56 231 LEU A N 1
ATOM 1844 C CA . LEU A 1 231 ? -3.030 -6.001 -0.455 1.00 93.56 231 LEU A CA 1
ATOM 1845 C C . LEU A 1 231 ? -1.940 -4.908 -0.472 1.00 93.56 231 LEU A C 1
ATOM 1847 O O . LEU A 1 231 ? -1.002 -4.970 -1.262 1.00 93.56 231 LEU A O 1
ATOM 1851 N N . ALA A 1 232 ? -1.986 -3.906 0.400 1.00 91.06 232 ALA A N 1
ATOM 1852 C CA . ALA A 1 232 ? -0.885 -2.946 0.493 1.00 91.06 232 ALA A CA 1
ATOM 1853 C C . ALA A 1 232 ? 0.381 -3.614 1.064 1.00 91.06 232 ALA A C 1
ATOM 1855 O O . ALA A 1 232 ? 1.462 -3.520 0.478 1.00 91.06 232 ALA A O 1
ATOM 1856 N N . ILE A 1 233 ? 0.232 -4.355 2.166 1.00 87.50 233 ILE A N 1
ATOM 1857 C CA . ILE A 1 233 ? 1.338 -5.047 2.844 1.00 87.50 233 ILE A CA 1
ATOM 1858 C C . ILE A 1 233 ? 1.890 -6.183 1.985 1.00 87.50 233 ILE A C 1
ATOM 1860 O O . ILE A 1 233 ? 3.106 -6.310 1.874 1.00 87.50 233 ILE A O 1
ATOM 1864 N N . GLY A 1 234 ? 1.026 -6.972 1.340 1.00 87.12 234 GLY A N 1
ATOM 1865 C CA . GLY A 1 234 ? 1.439 -8.074 0.468 1.00 87.12 234 GLY A CA 1
ATOM 1866 C C . GLY A 1 234 ? 2.382 -7.612 -0.646 1.00 87.12 234 GLY A C 1
ATOM 1867 O O . GLY A 1 234 ? 3.411 -8.239 -0.887 1.00 87.12 234 GLY A O 1
ATOM 1868 N N . SER A 1 235 ? 2.103 -6.449 -1.244 1.00 85.00 235 SER A N 1
ATOM 1869 C CA . SER A 1 235 ? 2.981 -5.829 -2.245 1.00 85.00 235 SER A CA 1
ATOM 1870 C C . SER A 1 235 ? 4.336 -5.424 -1.650 1.00 85.00 235 SER A C 1
ATOM 1872 O O . SER A 1 235 ? 5.372 -5.601 -2.293 1.00 85.00 235 SER A O 1
ATOM 1874 N N . GLY A 1 236 ? 4.353 -4.896 -0.421 1.00 78.50 236 GLY A N 1
ATOM 1875 C CA . GLY A 1 236 ? 5.590 -4.569 0.293 1.00 78.50 236 GLY A CA 1
ATOM 1876 C C . GLY A 1 236 ? 6.440 -5.808 0.590 1.00 78.50 236 GLY A C 1
ATOM 1877 O O . GLY A 1 236 ? 7.622 -5.838 0.249 1.00 78.50 236 GLY A O 1
ATOM 1878 N N . LEU A 1 237 ? 5.828 -6.854 1.152 1.00 79.81 237 LEU A N 1
ATOM 1879 C CA . LEU A 1 237 ? 6.500 -8.112 1.494 1.00 79.81 237 LEU A CA 1
ATOM 1880 C C . LEU A 1 237 ? 7.084 -8.809 0.264 1.00 79.81 237 LEU A C 1
ATOM 1882 O O . LEU A 1 237 ? 8.240 -9.228 0.300 1.00 79.81 237 LEU A O 1
ATOM 1886 N N . TYR A 1 238 ? 6.332 -8.862 -0.840 1.00 80.69 238 TYR A N 1
ATOM 1887 C CA . TYR A 1 238 ? 6.827 -9.398 -2.109 1.00 80.69 238 TYR A CA 1
ATOM 1888 C C . TYR A 1 238 ? 8.139 -8.719 -2.533 1.00 80.69 238 TYR A C 1
ATOM 1890 O O . TYR A 1 238 ? 9.102 -9.385 -2.902 1.00 80.69 238 TYR A O 1
ATOM 1898 N N . ARG A 1 239 ? 8.219 -7.389 -2.426 1.00 73.12 239 ARG A N 1
ATOM 1899 C CA . ARG A 1 239 ? 9.414 -6.629 -2.827 1.00 73.12 239 ARG A CA 1
ATOM 1900 C C . ARG A 1 239 ? 10.577 -6.813 -1.859 1.00 73.12 239 ARG A C 1
ATOM 1902 O O . ARG A 1 239 ? 11.714 -6.894 -2.308 1.00 73.12 239 ARG A O 1
ATOM 1909 N N . ILE A 1 240 ? 10.302 -6.913 -0.561 1.00 69.44 240 ILE A N 1
ATOM 1910 C CA . ILE A 1 240 ? 11.331 -7.174 0.455 1.00 69.44 240 ILE A CA 1
ATOM 1911 C C . ILE A 1 240 ? 11.927 -8.573 0.286 1.00 69.44 240 ILE A C 1
ATOM 1913 O O . ILE A 1 240 ? 13.111 -8.745 0.533 1.00 69.44 240 ILE A O 1
ATOM 1917 N N . TYR A 1 241 ? 11.147 -9.556 -0.165 1.00 69.31 241 TYR A N 1
ATOM 1918 C CA . TYR A 1 241 ? 11.664 -10.892 -0.459 1.00 69.31 241 TYR A CA 1
ATOM 1919 C C . TYR A 1 241 ? 12.429 -10.937 -1.791 1.00 69.31 241 TYR A C 1
ATOM 1921 O O . TYR A 1 241 ? 13.547 -11.442 -1.858 1.00 69.31 241 TYR A O 1
ATOM 1929 N N . VAL A 1 242 ? 11.850 -10.373 -2.855 1.00 66.19 242 VAL A N 1
ATOM 1930 C CA . VAL A 1 242 ? 12.389 -10.518 -4.216 1.00 66.19 242 VAL A CA 1
ATOM 1931 C C . VAL A 1 242 ? 13.608 -9.627 -4.476 1.00 66.19 242 VAL A C 1
ATOM 1933 O O . VAL A 1 242 ? 14.516 -10.051 -5.183 1.00 66.19 242 VAL A O 1
ATOM 1936 N N . ILE A 1 243 ? 13.681 -8.414 -3.915 1.00 65.75 243 ILE A N 1
ATOM 1937 C CA . ILE A 1 243 ? 14.797 -7.488 -4.194 1.00 65.75 243 ILE A CA 1
ATOM 1938 C C . ILE A 1 243 ? 16.143 -8.014 -3.660 1.00 65.75 243 ILE A C 1
ATOM 1940 O O . ILE A 1 243 ? 17.103 -8.019 -4.434 1.00 65.75 243 ILE A O 1
ATOM 1944 N N . PRO A 1 244 ? 16.265 -8.475 -2.398 1.00 63.88 244 PRO A N 1
ATOM 1945 C CA . PRO A 1 244 ? 17.508 -9.059 -1.903 1.00 63.88 244 PRO A CA 1
ATOM 1946 C C . PRO A 1 244 ? 17.878 -10.340 -2.645 1.00 63.88 244 PRO A C 1
ATOM 1948 O O . PRO A 1 244 ? 19.044 -10.499 -2.982 1.00 63.88 244 PRO A O 1
ATOM 1951 N N . LEU A 1 245 ? 16.898 -11.198 -2.957 1.00 58.59 245 LEU A N 1
ATOM 1952 C CA . LEU A 1 245 ? 17.122 -12.451 -3.683 1.00 58.59 245 LEU A CA 1
ATOM 1953 C C . LEU A 1 245 ? 17.651 -12.203 -5.104 1.00 58.59 245 LEU A C 1
ATOM 1955 O O . LEU A 1 245 ? 18.584 -12.863 -5.549 1.00 58.59 245 LEU A O 1
ATOM 1959 N N . PHE A 1 246 ? 17.092 -11.221 -5.811 1.00 57.53 246 PHE A N 1
ATOM 1960 C CA . PHE A 1 246 ? 17.574 -10.846 -7.139 1.00 57.53 246 PHE A CA 1
ATOM 1961 C C . PHE A 1 246 ? 18.941 -10.144 -7.073 1.00 57.53 246 PHE A C 1
ATOM 1963 O O . PHE A 1 246 ? 19.797 -10.376 -7.921 1.00 57.53 246 PHE A O 1
ATOM 1970 N N . SER A 1 247 ? 19.183 -9.327 -6.041 1.00 57.72 247 SER A N 1
ATOM 1971 C CA . SER A 1 247 ? 20.477 -8.653 -5.849 1.00 57.72 247 SER A CA 1
ATOM 1972 C C . SER A 1 247 ? 21.596 -9.637 -5.502 1.00 57.72 247 SER A C 1
ATOM 1974 O O . SER A 1 247 ? 22.712 -9.479 -5.989 1.00 57.72 247 SER A O 1
ATOM 1976 N N . SER A 1 248 ? 21.313 -10.653 -4.682 1.00 62.34 248 SER A N 1
ATOM 1977 C CA . SER A 1 248 ? 22.284 -11.693 -4.337 1.00 62.34 248 SER A CA 1
ATOM 1978 C C . SER A 1 248 ? 22.547 -12.642 -5.504 1.00 62.34 248 SER A C 1
ATOM 1980 O O . SER A 1 248 ? 23.696 -13.018 -5.716 1.00 62.34 248 SER A O 1
ATOM 1982 N N . ALA A 1 249 ? 21.525 -12.971 -6.299 1.00 59.47 249 ALA A N 1
ATOM 1983 C CA . ALA A 1 249 ? 21.691 -13.754 -7.522 1.00 59.47 249 ALA A CA 1
ATOM 1984 C C . ALA A 1 249 ? 22.575 -13.024 -8.550 1.00 59.47 249 ALA A C 1
ATOM 1986 O O . ALA A 1 249 ? 23.527 -13.607 -9.061 1.00 59.47 249 ALA A O 1
ATOM 1987 N N . LEU A 1 250 ? 22.333 -11.727 -8.776 1.00 59.75 250 LEU A N 1
ATOM 1988 C CA . LEU A 1 250 ? 23.150 -10.913 -9.681 1.00 59.75 250 LEU A CA 1
ATOM 1989 C C . LEU A 1 250 ? 24.590 -10.737 -9.165 1.00 59.75 250 LEU A C 1
ATOM 1991 O O . LEU A 1 250 ? 25.541 -10.721 -9.945 1.00 59.75 250 LEU A O 1
ATOM 1995 N N . ALA A 1 251 ? 24.771 -10.622 -7.846 1.00 63.41 251 ALA A N 1
ATOM 1996 C CA . ALA A 1 251 ? 26.100 -10.593 -7.241 1.00 63.41 251 ALA A CA 1
ATOM 1997 C C . ALA A 1 251 ? 26.852 -11.917 -7.460 1.00 63.41 251 ALA A C 1
ATOM 1999 O O . ALA A 1 251 ? 28.027 -11.890 -7.814 1.00 63.41 251 ALA A O 1
ATOM 2000 N N . ALA A 1 252 ? 26.173 -13.059 -7.315 1.00 65.00 252 ALA A N 1
ATOM 2001 C CA . ALA A 1 252 ? 26.764 -14.377 -7.532 1.00 65.00 252 ALA A CA 1
ATOM 2002 C C . ALA A 1 252 ? 27.173 -14.608 -8.999 1.00 65.00 252 ALA A C 1
ATOM 2004 O O . ALA A 1 252 ? 28.254 -15.139 -9.256 1.00 65.00 252 ALA A O 1
ATOM 2005 N N . GLU A 1 253 ? 26.353 -14.169 -9.956 1.00 66.62 253 GLU A N 1
ATOM 2006 C CA . GLU A 1 253 ? 26.654 -14.267 -11.390 1.00 66.62 253 GLU A CA 1
ATOM 2007 C C . GLU A 1 253 ? 27.869 -13.406 -11.777 1.00 66.62 253 GLU A C 1
ATOM 2009 O O . GLU A 1 253 ? 28.800 -13.891 -12.424 1.00 66.62 253 GLU A O 1
ATOM 2014 N N . ASN A 1 254 ? 27.937 -12.163 -11.290 1.00 70.00 254 ASN A N 1
ATOM 2015 C CA . ASN A 1 254 ? 29.091 -11.288 -11.522 1.00 70.00 254 ASN A CA 1
ATOM 2016 C C . ASN A 1 254 ? 30.389 -11.863 -10.931 1.00 70.00 254 ASN A C 1
ATOM 2018 O O . ASN A 1 254 ? 31.439 -11.801 -11.574 1.00 70.00 254 ASN A O 1
ATOM 2022 N N . SER A 1 255 ? 30.331 -12.465 -9.737 1.00 72.25 255 SER A N 1
ATOM 2023 C CA . SER A 1 255 ? 31.480 -13.160 -9.144 1.00 72.25 255 SER A CA 1
ATOM 2024 C C . SER A 1 255 ? 31.915 -14.373 -9.974 1.00 72.25 255 SER A C 1
ATOM 2026 O O . SER A 1 255 ? 33.112 -14.598 -10.147 1.00 72.25 255 SER A O 1
ATOM 2028 N N . ALA A 1 256 ? 30.972 -15.128 -10.543 1.00 70.69 256 ALA A N 1
ATOM 2029 C CA . ALA A 1 256 ? 31.285 -16.268 -11.401 1.00 70.69 256 ALA A CA 1
ATOM 2030 C C . ALA A 1 256 ? 31.978 -15.843 -12.710 1.00 70.69 256 ALA A C 1
ATOM 2032 O O . ALA A 1 256 ? 32.968 -16.459 -13.111 1.00 70.69 256 ALA A O 1
ATOM 2033 N N . HIS A 1 257 ? 31.516 -14.765 -13.352 1.00 69.38 257 HIS A N 1
ATOM 2034 C CA . HIS A 1 257 ? 32.142 -14.246 -14.573 1.00 69.38 257 HIS A CA 1
ATOM 2035 C C . HIS A 1 257 ? 33.561 -13.715 -14.342 1.00 69.38 257 HIS A C 1
ATOM 2037 O O . HIS A 1 257 ? 34.436 -13.956 -15.178 1.00 69.38 257 HIS A O 1
ATOM 2043 N N . LEU A 1 258 ? 33.810 -13.050 -13.210 1.00 76.25 258 LEU A N 1
ATOM 2044 C CA . LEU A 1 258 ? 35.152 -12.596 -12.833 1.00 76.25 258 LEU A CA 1
ATOM 2045 C C . LEU A 1 258 ? 36.104 -13.778 -12.611 1.00 76.25 258 LEU A C 1
ATOM 2047 O O . LEU A 1 258 ? 37.200 -13.780 -13.168 1.00 76.25 258 LEU A O 1
ATOM 2051 N N . ASN A 1 259 ? 35.652 -14.820 -11.909 1.00 81.31 259 ASN A N 1
ATOM 2052 C CA . ASN A 1 259 ? 36.454 -16.023 -11.674 1.00 81.31 259 ASN A CA 1
ATOM 2053 C C . ASN A 1 259 ? 36.821 -16.737 -12.988 1.00 81.31 259 ASN A C 1
ATOM 2055 O O . ASN A 1 259 ? 37.960 -17.159 -13.177 1.00 81.31 259 ASN A O 1
ATOM 2059 N N . ILE A 1 260 ? 35.884 -16.845 -13.937 1.00 81.62 260 ILE A N 1
ATOM 2060 C CA . ILE A 1 260 ? 36.155 -17.455 -15.251 1.00 81.62 260 ILE A CA 1
ATOM 2061 C C . ILE A 1 260 ? 37.135 -16.600 -16.066 1.00 81.62 260 ILE A C 1
ATOM 2063 O O . ILE A 1 260 ? 38.019 -17.145 -16.733 1.00 81.62 260 ILE A O 1
ATOM 2067 N N . ALA A 1 261 ? 36.990 -15.273 -16.032 1.00 81.00 261 ALA A N 1
ATOM 2068 C CA . ALA A 1 261 ? 37.898 -14.363 -16.726 1.00 81.00 261 ALA A CA 1
ATOM 2069 C C . ALA A 1 261 ? 39.328 -14.452 -16.165 1.00 81.00 261 ALA A C 1
ATOM 2071 O O . ALA A 1 261 ? 40.289 -14.502 -16.937 1.00 81.00 261 ALA A O 1
ATOM 2072 N N . GLU A 1 262 ? 39.468 -14.547 -14.843 1.00 87.62 262 GLU A N 1
ATOM 2073 C CA . GLU A 1 262 ? 40.755 -14.720 -14.168 1.00 87.62 262 GLU A CA 1
ATOM 2074 C C . GLU A 1 262 ? 41.415 -16.061 -14.523 1.00 87.62 262 GLU A C 1
ATOM 2076 O O . GLU A 1 262 ? 42.580 -16.086 -14.926 1.00 87.62 262 GLU A O 1
ATOM 2081 N N . VAL A 1 263 ? 40.661 -17.166 -14.493 1.00 87.19 263 VAL A N 1
ATOM 2082 C CA . VAL A 1 263 ? 41.163 -18.496 -14.887 1.00 87.19 263 VAL A CA 1
ATOM 2083 C C . VAL A 1 263 ? 41.597 -18.523 -16.356 1.00 87.19 263 VAL A C 1
ATOM 2085 O O . VAL A 1 263 ? 42.649 -19.084 -16.681 1.00 87.19 263 VAL A O 1
ATOM 2088 N N . LYS A 1 264 ? 40.833 -17.892 -17.258 1.00 89.50 264 LYS A N 1
ATOM 2089 C CA . LYS A 1 264 ? 41.212 -17.780 -18.678 1.00 89.50 264 LYS A CA 1
ATOM 2090 C C . LYS A 1 264 ? 42.510 -16.999 -18.855 1.00 89.50 264 LYS A C 1
ATOM 2092 O O . LYS A 1 264 ? 43.371 -17.438 -19.616 1.00 89.50 264 LYS A O 1
ATOM 2097 N N . LYS A 1 265 ? 42.675 -15.888 -18.132 1.00 90.00 265 LYS A N 1
ATOM 2098 C CA . LYS A 1 265 ? 43.904 -15.088 -18.166 1.00 90.00 265 LYS A CA 1
ATOM 2099 C C . LYS A 1 265 ? 45.105 -15.889 -17.655 1.00 90.00 265 LYS A C 1
ATOM 2101 O O . LYS A 1 265 ? 46.111 -15.978 -18.351 1.00 90.00 265 LYS A O 1
ATOM 2106 N N . ALA A 1 266 ? 44.967 -16.561 -16.512 1.00 86.06 266 ALA A N 1
ATOM 2107 C CA . ALA A 1 266 ? 46.028 -17.393 -15.944 1.00 86.06 266 ALA A CA 1
ATOM 2108 C C . ALA A 1 266 ? 46.433 -18.554 -16.873 1.00 86.06 266 ALA A C 1
ATOM 2110 O O . ALA A 1 266 ? 47.617 -18.866 -17.007 1.00 86.06 266 ALA A O 1
ATOM 2111 N N . THR A 1 267 ? 45.459 -19.169 -17.551 1.00 89.06 267 THR A N 1
ATOM 2112 C CA . THR A 1 267 ? 45.712 -20.240 -18.528 1.00 89.06 267 THR A CA 1
ATOM 2113 C C . THR A 1 267 ? 46.431 -19.704 -19.769 1.00 89.06 267 THR A C 1
ATOM 2115 O O . THR A 1 267 ? 47.386 -20.321 -20.237 1.00 89.06 267 THR A O 1
ATOM 2118 N N . SER A 1 268 ? 46.033 -18.528 -20.265 1.00 90.31 268 SER A N 1
ATOM 2119 C CA . SER A 1 268 ? 46.700 -17.854 -21.386 1.00 90.31 268 SER A CA 1
ATOM 2120 C C . SER A 1 268 ? 48.154 -17.498 -21.060 1.00 90.31 268 SER A C 1
ATOM 2122 O O . SER A 1 268 ? 49.048 -17.794 -21.849 1.00 90.31 268 SER A O 1
ATOM 2124 N N . ASP A 1 269 ? 48.414 -16.936 -19.877 1.00 89.00 269 ASP A N 1
ATOM 2125 C CA . ASP A 1 269 ? 49.768 -16.573 -19.433 1.00 89.00 269 ASP A CA 1
ATOM 2126 C C . ASP A 1 269 ? 50.663 -17.803 -19.224 1.00 89.00 269 ASP A C 1
ATOM 2128 O O . ASP A 1 269 ? 51.884 -17.731 -19.379 1.00 89.00 269 ASP A O 1
ATOM 2132 N N . LYS A 1 270 ? 50.075 -18.944 -18.844 1.00 88.56 270 LYS A N 1
ATOM 2133 C CA . LYS A 1 270 ? 50.794 -20.219 -18.734 1.00 88.56 270 LYS A CA 1
ATOM 2134 C C . LYS A 1 270 ? 51.141 -20.781 -20.113 1.00 88.56 270 LYS A C 1
ATOM 2136 O O . LYS A 1 270 ? 52.276 -21.192 -20.324 1.00 88.56 270 LYS A O 1
ATOM 2141 N N . ASN A 1 271 ? 50.202 -20.739 -21.057 1.00 86.62 271 ASN A N 1
ATOM 2142 C CA . ASN A 1 271 ? 50.441 -21.188 -22.429 1.00 86.62 271 ASN A CA 1
ATOM 2143 C C . ASN A 1 271 ? 51.496 -20.328 -23.135 1.00 86.62 271 ASN A C 1
ATOM 2145 O O . ASN A 1 271 ? 52.374 -20.878 -23.788 1.00 86.62 271 ASN A O 1
ATOM 2149 N N . ASN A 1 272 ? 51.462 -19.005 -22.947 1.00 84.19 272 ASN A N 1
ATOM 2150 C CA . ASN A 1 272 ? 52.443 -18.101 -23.548 1.00 84.19 272 ASN A CA 1
ATOM 2151 C C . ASN A 1 272 ? 53.857 -18.304 -22.968 1.00 84.19 272 ASN A C 1
ATOM 2153 O O . ASN A 1 272 ? 54.841 -18.297 -23.699 1.00 84.19 272 ASN A O 1
ATOM 2157 N N . ARG A 1 273 ? 53.967 -18.564 -21.656 1.00 80.88 273 ARG A N 1
ATOM 2158 C CA . ARG A 1 273 ? 55.248 -18.932 -21.026 1.00 80.88 273 ARG A CA 1
ATOM 2159 C C . ARG A 1 273 ? 55.788 -20.268 -21.528 1.00 80.88 273 ARG A C 1
ATOM 2161 O O . ARG A 1 273 ? 56.980 -20.375 -21.779 1.00 80.88 273 ARG A O 1
ATOM 2168 N N . ASN A 1 274 ? 54.923 -21.263 -21.700 1.00 80.44 274 ASN A N 1
ATOM 2169 C CA . ASN A 1 274 ? 55.330 -22.556 -22.247 1.00 80.44 274 ASN A CA 1
ATOM 2170 C C . ASN A 1 274 ? 55.763 -22.450 -23.718 1.00 80.44 274 ASN A C 1
ATOM 2172 O O . ASN A 1 274 ? 56.706 -23.128 -24.103 1.00 80.44 274 ASN A O 1
ATOM 2176 N N . ALA A 1 275 ? 55.109 -21.600 -24.517 1.00 75.00 275 ALA A N 1
ATOM 2177 C CA . ALA A 1 275 ? 55.526 -21.321 -25.892 1.00 75.00 275 ALA A CA 1
ATOM 2178 C C . ALA A 1 275 ? 56.924 -20.682 -25.929 1.00 75.00 275 ALA A C 1
ATOM 2180 O O . ALA A 1 275 ? 57.813 -21.224 -26.570 1.00 75.00 275 ALA A O 1
ATOM 2181 N N . CYS A 1 276 ? 57.151 -19.633 -25.130 1.00 69.50 276 CYS A N 1
ATOM 2182 C CA . CYS A 1 276 ? 58.456 -18.971 -25.028 1.00 69.50 276 CYS A CA 1
ATOM 2183 C C . CYS A 1 276 ? 59.575 -19.936 -24.582 1.00 69.50 276 CYS A C 1
ATOM 2185 O O . CYS A 1 276 ? 60.660 -19.932 -25.150 1.00 69.50 276 CYS A O 1
ATOM 2187 N N . ASN A 1 277 ? 59.300 -20.815 -23.610 1.00 71.25 277 ASN A N 1
ATOM 2188 C CA . ASN A 1 277 ? 60.274 -21.812 -23.153 1.00 71.25 277 ASN A CA 1
ATOM 2189 C C . ASN A 1 277 ? 60.570 -22.896 -24.207 1.00 71.25 277 ASN A C 1
ATOM 2191 O O . ASN A 1 277 ? 61.683 -23.419 -24.261 1.00 71.25 277 ASN A O 1
ATOM 2195 N N . ASN A 1 278 ? 59.581 -23.266 -25.023 1.00 66.75 278 ASN A N 1
ATOM 2196 C CA . ASN A 1 278 ? 59.788 -24.222 -26.108 1.00 66.75 278 ASN A CA 1
ATOM 2197 C C . ASN A 1 278 ? 60.607 -23.601 -27.243 1.00 66.75 278 ASN A C 1
ATOM 2199 O O . ASN A 1 278 ? 61.496 -24.274 -27.756 1.00 66.75 278 ASN A O 1
ATOM 2203 N N . ASP A 1 279 ? 60.374 -22.328 -27.571 1.00 61.66 279 ASP A N 1
ATOM 2204 C CA . ASP A 1 279 ? 61.169 -21.599 -28.564 1.00 61.66 279 ASP A CA 1
ATOM 2205 C C . ASP A 1 279 ? 62.639 -21.487 -28.113 1.00 61.66 279 ASP A C 1
ATOM 2207 O O . ASP A 1 279 ? 63.545 -21.774 -28.890 1.00 61.66 279 ASP A O 1
ATOM 2211 N N . THR A 1 280 ? 62.897 -21.220 -26.824 1.00 60.16 280 THR A N 1
ATOM 2212 C CA . THR A 1 280 ? 64.275 -21.207 -26.294 1.00 60.16 280 THR A CA 1
ATOM 2213 C C . THR A 1 280 ? 64.959 -22.576 -26.300 1.00 60.16 280 THR A C 1
ATOM 2215 O O . THR A 1 280 ? 66.172 -22.637 -26.453 1.00 60.16 280 THR A O 1
ATOM 2218 N N . ASN A 1 281 ? 64.221 -23.680 -26.133 1.00 57.31 281 ASN A N 1
ATOM 2219 C CA . ASN A 1 281 ? 64.817 -25.022 -26.197 1.00 57.31 281 ASN A CA 1
ATOM 2220 C C . ASN A 1 281 ? 65.138 -25.442 -27.641 1.00 57.31 281 ASN A C 1
ATOM 2222 O O . ASN A 1 281 ? 66.122 -26.142 -27.854 1.00 57.31 281 ASN A O 1
ATOM 2226 N N . ILE A 1 282 ? 64.347 -24.994 -28.623 1.00 57.00 282 ILE A N 1
ATOM 2227 C CA . ILE A 1 282 ? 64.618 -25.239 -30.049 1.00 57.00 282 ILE A CA 1
ATOM 2228 C C . ILE A 1 282 ? 65.894 -24.510 -30.495 1.00 57.00 282 ILE A C 1
ATOM 2230 O O . ILE A 1 282 ? 66.686 -25.081 -31.243 1.00 57.00 282 ILE A O 1
ATOM 2234 N N . ASP A 1 283 ? 66.126 -23.288 -30.013 1.00 54.19 283 ASP A N 1
ATOM 2235 C CA . ASP A 1 283 ? 67.350 -22.544 -30.334 1.00 54.19 283 ASP A CA 1
ATOM 2236 C C . ASP A 1 283 ? 68.596 -23.156 -29.659 1.00 54.19 283 ASP A C 1
ATOM 2238 O O . ASP A 1 283 ? 69.647 -23.247 -30.289 1.00 54.19 283 ASP A O 1
ATOM 2242 N N . ILE A 1 284 ? 68.481 -23.674 -28.426 1.00 56.31 284 ILE A N 1
ATOM 2243 C CA . ILE A 1 284 ? 69.600 -24.345 -27.731 1.00 56.31 284 ILE A CA 1
ATOM 2244 C C . ILE A 1 284 ? 69.972 -25.686 -28.394 1.00 56.31 284 ILE A C 1
ATOM 2246 O O . ILE A 1 284 ? 71.158 -25.989 -28.524 1.00 56.31 284 ILE A O 1
ATOM 2250 N N . ASP A 1 285 ? 68.999 -26.486 -28.840 1.00 53.53 285 ASP A N 1
ATOM 2251 C CA . ASP A 1 285 ? 69.282 -27.768 -29.509 1.00 53.53 285 ASP A CA 1
ATOM 2252 C C . ASP A 1 285 ? 69.907 -27.584 -30.909 1.00 53.53 285 ASP A C 1
ATOM 2254 O O . ASP A 1 285 ? 70.642 -28.458 -31.378 1.00 53.53 285 ASP A O 1
ATOM 2258 N N . ASN A 1 286 ? 69.669 -26.444 -31.568 1.00 53.94 286 ASN A N 1
ATOM 2259 C CA . ASN A 1 286 ? 70.300 -26.118 -32.851 1.00 53.94 286 ASN A CA 1
ATOM 2260 C C . ASN A 1 286 ? 71.758 -25.644 -32.701 1.00 53.94 286 ASN A C 1
ATOM 2262 O O . ASN A 1 286 ? 72.573 -25.968 -33.564 1.00 53.94 286 ASN A O 1
ATOM 2266 N N . ASP A 1 287 ? 72.107 -24.959 -31.607 1.00 52.09 287 ASP A N 1
ATOM 2267 C CA . ASP A 1 287 ? 73.481 -24.489 -31.350 1.00 52.09 287 ASP A CA 1
ATOM 2268 C C . ASP A 1 287 ? 74.424 -25.605 -30.848 1.00 52.09 287 ASP A C 1
ATOM 2270 O O . ASP A 1 287 ? 75.638 -25.529 -31.032 1.00 52.09 287 ASP A O 1
ATOM 2274 N N . ILE A 1 288 ? 73.903 -26.688 -30.257 1.00 54.41 288 ILE A N 1
ATOM 2275 C CA . ILE A 1 288 ? 74.734 -27.815 -29.778 1.00 54.41 288 ILE A CA 1
ATOM 2276 C C . ILE A 1 288 ? 75.204 -28.725 -30.932 1.00 54.41 288 ILE A C 1
ATOM 2278 O O . ILE A 1 288 ? 76.189 -29.452 -30.794 1.00 54.41 288 ILE A O 1
ATOM 2282 N N . ASN A 1 289 ? 74.551 -28.674 -32.096 1.00 51.19 289 ASN A N 1
ATOM 2283 C CA . ASN A 1 289 ? 74.867 -29.551 -33.230 1.00 51.19 289 ASN A CA 1
ATOM 2284 C C . ASN A 1 289 ? 75.923 -28.992 -34.203 1.00 51.19 289 ASN A C 1
ATOM 2286 O O . ASN A 1 289 ? 76.267 -29.676 -35.166 1.00 51.19 289 ASN A O 1
ATOM 2290 N N . THR A 1 290 ? 76.458 -27.788 -33.977 1.00 53.53 290 THR A N 1
ATOM 2291 C CA . THR A 1 290 ? 77.434 -27.160 -34.892 1.00 53.53 290 THR A CA 1
ATOM 2292 C C . THR A 1 290 ? 78.902 -27.290 -34.477 1.00 53.53 290 THR A C 1
ATOM 2294 O O . THR A 1 290 ? 79.771 -26.943 -35.271 1.00 53.53 290 THR A O 1
ATOM 2297 N N . ASP A 1 291 ? 79.210 -27.847 -33.301 1.00 51.78 291 ASP A N 1
ATOM 2298 C CA . ASP A 1 291 ? 80.582 -27.862 -32.754 1.00 51.78 291 ASP A CA 1
ATOM 2299 C C . ASP A 1 291 ? 81.335 -29.204 -32.869 1.00 51.78 291 ASP A C 1
ATOM 2301 O O . ASP A 1 291 ? 82.439 -29.331 -32.342 1.00 51.78 291 ASP A O 1
ATOM 2305 N N . ASN A 1 292 ? 80.800 -30.213 -33.571 1.00 51.06 292 ASN A N 1
ATOM 2306 C CA . ASN A 1 292 ? 81.364 -31.575 -33.528 1.00 51.06 292 ASN A CA 1
ATOM 2307 C C . ASN A 1 292 ? 82.035 -32.103 -34.811 1.00 51.06 292 ASN A C 1
ATOM 2309 O O . ASN A 1 292 ? 82.327 -33.293 -34.879 1.00 51.06 292 ASN A O 1
ATOM 2313 N N . ASP A 1 293 ? 82.336 -31.252 -35.796 1.00 53.47 293 ASP A N 1
ATOM 2314 C CA . ASP A 1 293 ? 82.882 -31.692 -37.095 1.00 53.47 293 ASP A CA 1
ATOM 2315 C C . ASP A 1 293 ? 84.202 -30.995 -37.485 1.00 53.47 293 ASP A C 1
ATOM 2317 O O . ASP A 1 293 ? 84.350 -30.504 -38.597 1.00 53.47 293 ASP A O 1
ATOM 2321 N N . ASN A 1 294 ? 85.197 -30.945 -36.586 1.00 52.31 294 ASN A N 1
ATOM 2322 C CA . ASN A 1 294 ? 86.550 -30.466 -36.939 1.00 52.31 294 ASN A CA 1
ATOM 2323 C C . ASN A 1 294 ? 87.711 -31.227 -36.269 1.00 52.31 294 ASN A C 1
ATOM 2325 O O . ASN A 1 294 ? 88.761 -30.653 -35.988 1.00 52.31 294 ASN A O 1
ATOM 2329 N N . ASP A 1 295 ? 87.573 -32.539 -36.070 1.00 54.06 295 ASP A N 1
ATOM 2330 C CA . ASP A 1 295 ? 88.739 -33.397 -35.823 1.00 54.06 295 ASP A CA 1
ATOM 2331 C C . ASP A 1 295 ? 88.654 -34.677 -36.658 1.00 54.06 295 ASP A C 1
ATOM 2333 O O . ASP A 1 295 ? 88.035 -35.664 -36.254 1.00 54.06 295 ASP A O 1
ATOM 2337 N N . LYS A 1 296 ? 89.225 -34.614 -37.871 1.00 51.34 296 LYS A N 1
ATOM 2338 C CA . LYS A 1 296 ? 89.858 -35.726 -38.604 1.00 51.34 296 LYS A CA 1
ATOM 2339 C C . LYS A 1 296 ? 90.354 -35.268 -39.980 1.00 51.34 296 LYS A C 1
ATOM 2341 O O . LYS A 1 296 ? 89.569 -35.120 -40.908 1.00 51.34 296 LYS A O 1
ATOM 2346 N N . GLY A 1 297 ? 91.678 -35.237 -40.132 1.00 48.09 297 GLY A N 1
ATOM 2347 C CA . GLY A 1 297 ? 92.311 -35.772 -41.341 1.00 48.09 297 GLY A CA 1
ATOM 2348 C C . GLY A 1 297 ? 93.136 -34.813 -42.201 1.00 48.09 297 GLY A C 1
ATOM 2349 O O . GLY A 1 297 ? 92.572 -34.112 -43.029 1.00 48.09 297 GLY A O 1
ATOM 2350 N N . LEU A 1 298 ? 94.460 -35.007 -42.082 1.00 42.09 298 LEU A N 1
ATOM 2351 C CA . LEU A 1 298 ? 95.535 -34.863 -43.086 1.00 42.09 298 LEU A CA 1
ATOM 2352 C C . LEU A 1 298 ? 95.996 -33.456 -43.497 1.00 42.09 298 LEU A C 1
ATOM 2354 O O . LEU A 1 298 ? 95.260 -32.740 -44.203 1.00 42.09 298 LEU A O 1
#

Foldseek 3Di:
DDDDDDDDDDDDDDDDDDDDDDDDDDDDPPDDPDDDDDDDDDDPDDDPPVSVVVVVVVVVVVVVPPDPCVPPVSVVVVVVVVVVVLVVQLVLLVVVLVVVVCVDVVQDLVNLCVPVQQPVDPLSVVLVVLQSVLLNLLSNLLSVLPPPCCVVPPVVSNVVSLVSNLSSLCSNLRSQLVNCVPRNDPVPDVVSVVSNVLSVQLNVLSVQLVVCVVVVVVVSNVVSSVVNVCSSSVVSVVCVVVVVVVVVVVVVVVVVVVVVVVVVVVVVVVVVVVVVVVVVVVVVVVVVPPPPPPDDDD

Sequence (298 aa):
MHNTVGKSTTIDGVNTNTTKKNNKTINPIIARVNVDHSLSGDVPSTPNTFQLQLLAEEEIEHKKRPINISSPIIRSLLLISAYFFWVILVLLGLGFSLYIIKKFLSHPYHKWKSIENFGATGYGAFFIGLHWVGGILVNVLITLQFLPVIRQRAAKFHIYSGRLIILGSICASIGGLFYVFTRGTVGGIQMSVSFSIYGFLFLFSALLTFYYARKRDFDRHKRWAVRTLALAIGSGLYRIYVIPLFSSALAAENSAHLNIAEVKKATSDKNNRNACNNDTNIDIDNDINTDNDNDKGL

Secondary structure (DSSP, 8-state):
---------------------------------------------PPPHHHHHHHHHHHHHHHT----TT-HHHHHHHHHHHHHHHHHHHHHHHHHHHHHHHHHHHS-GGGGGGSTTT-SSHHHHHHHHHHHHHHHHHHHHHHHHT-HHHHHH-HHHHHHHHHHHHHHHHHHHHHHHHHHHHH--TTHHHHHHHHHHHHHHHHHHHHHHHHHHHTT-HHHHHHHHHHHHHHHHHHHHHHHHHHHHHHHHHHHHHHHHHHHHHHHHHHHHHHHHHHHHHHHHHHHHHHTTSSS------

pLDDT: mean 72.77, std 19.98, range [28.89, 98.0]

Organism: NCBI:txid144530